Protein AF-A0A2W7G915-F1 (afdb_monomer_lite)

InterPro domains:
  IPR049890 Variant surface antigen A-F-like, signal domain [NF033817] (3-31)

Sequence (280 aa):
MKKLNKFLFALGSVASLASLPLIAAKCGGTKEESKPEANKNPKDPNPGNKDPNTKNKINLSSLESSVVDKIKKSIKNNNVEQAEILDILKEVKGLETLRFGDFKTLDFKDFKLTIEANTSSSLIEGKFEFSEEIKKEENAKLKTELNMFLKEKLVANVKVKRADLIDSLDFDNVKTKADLYDVKEEIKDFINDYYSVFREKLNVLSRNVDFNFKEVSEDELRLFIPEEWLLEIEKETKQEDKHKVFEQLLLNTQVIKEALQAQYQEQTKEVEKLFNTTLK

Organism: NCBI:txid51363

pLDDT: mean 73.65, std 21.64, range [24.89, 97.69]

Secondary structure (DSSP, 8-state):
-TTHHHHHHHHHTTGGGG---------------------------------S-S--PEEGGG--HHHHHHHHHHTTTS---HHHHHHHHHTSTT-TT--GGGEEEEEEETTEEEEEE-TT-SSEESEEEEEPBPPHHHHHHHHHHHHHHHHHHS-TTSS--HHHHHHHT-TTT--BHHHHHHHHHHHHHHHHHHHHHHHHHHHHTTSS----GGG--HHHHHTTS-HHHHHHHHHHS-GGGHHHHHHHHHHHHHHHHHHHHHHHHHHHHHHHHHHHHHH-

Structure (mmCIF, N/CA/C/O backbone):
data_AF-A0A2W7G915-F1
#
_entry.id   AF-A0A2W7G915-F1
#
loop_
_atom_site.group_PDB
_atom_site.id
_atom_site.type_symbol
_atom_site.label_atom_id
_atom_site.label_alt_id
_atom_site.label_comp_id
_atom_site.label_asym_id
_atom_site.label_entity_id
_atom_site.label_seq_id
_atom_site.pdbx_PDB_ins_code
_atom_site.Cartn_x
_atom_site.Cartn_y
_atom_site.Cartn_z
_atom_site.occupancy
_atom_site.B_iso_or_equiv
_atom_site.auth_seq_id
_atom_site.auth_comp_id
_atom_site.auth_asym_id
_atom_site.auth_atom_id
_atom_site.pdbx_PDB_model_num
ATOM 1 N N . MET A 1 1 ? 31.672 4.769 -39.776 1.00 43.03 1 MET A N 1
ATOM 2 C CA . MET A 1 1 ? 31.385 5.446 -38.487 1.00 43.03 1 MET A CA 1
ATOM 3 C C . MET A 1 1 ? 30.099 6.294 -38.432 1.00 43.03 1 MET A C 1
ATOM 5 O O . MET A 1 1 ? 29.611 6.499 -37.337 1.00 43.03 1 MET A O 1
ATOM 9 N N . LYS A 1 2 ? 29.461 6.735 -39.536 1.00 37.84 2 LYS A N 1
ATOM 10 C CA . LYS A 1 2 ? 28.189 7.510 -39.467 1.00 37.84 2 LYS A CA 1
ATOM 11 C C . LYS A 1 2 ? 26.912 6.685 -39.163 1.00 37.84 2 LYS A C 1
ATOM 13 O O . LYS A 1 2 ? 25.863 7.275 -38.937 1.00 37.84 2 LYS A O 1
ATOM 18 N N . LYS A 1 3 ? 26.983 5.346 -39.184 1.00 49.03 3 LYS A N 1
ATOM 19 C CA . LYS A 1 3 ? 25.821 4.435 -39.061 1.00 49.03 3 LYS A CA 1
ATOM 20 C C . LYS A 1 3 ? 25.640 3.813 -37.670 1.00 49.03 3 LYS A C 1
ATOM 22 O O . LYS A 1 3 ? 24.504 3.672 -37.240 1.00 49.03 3 LYS A O 1
ATOM 27 N N . LEU A 1 4 ? 26.726 3.586 -36.922 1.00 47.81 4 LEU A N 1
ATOM 28 C CA . LEU A 1 4 ? 26.650 3.227 -35.496 1.00 47.81 4 LEU A CA 1
ATOM 29 C C . LEU A 1 4 ? 25.905 4.300 -34.692 1.00 47.81 4 LEU A C 1
ATOM 31 O O . LEU A 1 4 ? 25.114 3.971 -33.821 1.00 47.81 4 LEU A O 1
ATOM 35 N N . ASN A 1 5 ? 26.073 5.576 -35.064 1.00 45.19 5 ASN A N 1
ATOM 36 C CA . ASN A 1 5 ? 25.311 6.681 -34.489 1.00 45.19 5 ASN A CA 1
ATOM 37 C C . ASN A 1 5 ? 23.806 6.570 -34.736 1.00 45.19 5 ASN A C 1
ATOM 39 O O . ASN A 1 5 ? 23.074 7.125 -33.940 1.00 45.19 5 ASN A O 1
ATOM 43 N N . LYS A 1 6 ? 23.326 5.879 -35.783 1.00 44.25 6 LYS A N 1
ATOM 44 C CA . LYS A 1 6 ? 21.885 5.653 -35.998 1.00 44.25 6 LYS A CA 1
ATOM 45 C C . LYS A 1 6 ? 21.341 4.554 -35.087 1.00 44.25 6 LYS A C 1
ATOM 47 O O . LYS A 1 6 ? 20.268 4.743 -34.534 1.00 44.25 6 LYS A O 1
ATOM 52 N N . PHE A 1 7 ? 22.096 3.477 -34.867 1.00 48.31 7 PHE A N 1
ATOM 53 C CA . PHE A 1 7 ? 21.754 2.443 -33.879 1.00 48.31 7 PHE A CA 1
ATOM 54 C C . PHE A 1 7 ? 21.823 2.978 -32.445 1.00 48.31 7 PHE A C 1
ATOM 56 O O . PHE A 1 7 ? 20.890 2.798 -31.671 1.00 48.31 7 PHE A O 1
ATOM 63 N N . LEU A 1 8 ? 22.873 3.737 -32.120 1.00 45.34 8 LEU A N 1
ATOM 64 C CA . LEU A 1 8 ? 22.995 4.486 -30.870 1.00 45.34 8 LEU A CA 1
ATOM 65 C C . LEU A 1 8 ? 21.963 5.611 -30.743 1.00 45.34 8 LEU A C 1
ATOM 67 O O . LEU A 1 8 ? 21.619 5.941 -29.623 1.00 45.34 8 LEU A O 1
ATOM 71 N N . PHE A 1 9 ? 21.442 6.197 -31.828 1.00 42.00 9 PHE A N 1
ATOM 72 C CA . PHE A 1 9 ? 20.308 7.137 -31.771 1.00 42.00 9 PHE A CA 1
ATOM 73 C C . PHE A 1 9 ? 18.966 6.418 -31.608 1.00 42.00 9 PHE A C 1
ATOM 75 O O . PHE A 1 9 ? 18.071 6.958 -30.965 1.00 42.00 9 PHE A O 1
ATOM 82 N N . ALA A 1 10 ? 18.803 5.217 -32.167 1.00 47.94 10 ALA A N 1
ATOM 83 C CA . ALA A 1 10 ? 17.607 4.397 -31.990 1.00 47.94 10 ALA A CA 1
ATOM 84 C C . ALA A 1 10 ? 17.521 3.846 -30.555 1.00 47.94 10 ALA A C 1
ATOM 86 O O . ALA A 1 10 ? 16.459 3.895 -29.942 1.00 47.94 10 ALA A O 1
ATOM 87 N N . LEU A 1 11 ? 18.657 3.436 -29.978 1.00 41.97 11 LEU A N 1
ATOM 88 C CA . LEU A 1 11 ? 18.794 3.091 -28.557 1.00 41.97 11 LEU A CA 1
ATOM 89 C C . LEU A 1 11 ? 18.879 4.342 -27.655 1.00 41.97 11 LEU A C 1
ATOM 91 O O . LEU A 1 11 ? 18.374 4.353 -26.539 1.00 41.97 11 LEU A O 1
ATOM 95 N N . GLY A 1 12 ? 19.451 5.439 -28.150 1.00 38.53 12 GLY A N 1
ATOM 96 C CA . GLY A 1 12 ? 19.586 6.733 -27.469 1.00 38.53 12 GLY A CA 1
ATOM 97 C C . GLY A 1 12 ? 18.323 7.594 -27.493 1.00 38.53 12 GLY A C 1
ATOM 98 O O . GLY A 1 12 ? 18.219 8.545 -26.726 1.00 38.53 12 GLY A O 1
ATOM 99 N N . SER A 1 13 ? 17.311 7.218 -28.278 1.00 40.94 13 SER A N 1
ATOM 100 C CA . SER A 1 13 ? 15.943 7.736 -28.132 1.00 40.94 13 SER A CA 1
ATOM 101 C C . SER A 1 13 ? 15.290 7.257 -26.826 1.00 40.94 13 SER A C 1
ATOM 103 O O . SER A 1 13 ? 14.271 7.803 -26.413 1.00 40.94 13 SER A O 1
ATOM 105 N N . VAL A 1 14 ? 15.904 6.289 -26.131 1.00 42.47 14 VAL A N 1
ATOM 106 C CA . VAL A 1 14 ? 15.581 5.934 -24.740 1.00 42.47 14 VAL A CA 1
ATOM 107 C C . VAL A 1 14 ? 16.406 6.773 -23.740 1.00 42.47 14 VAL A C 1
ATOM 109 O O . VAL A 1 14 ? 15.982 6.967 -22.608 1.00 42.47 14 VAL A O 1
ATOM 112 N N . ALA A 1 15 ? 17.533 7.366 -24.158 1.00 37.44 15 ALA A N 1
ATOM 113 C CA . ALA A 1 15 ? 18.364 8.261 -23.338 1.00 37.44 15 ALA A CA 1
ATOM 114 C C . ALA A 1 15 ? 17.867 9.723 -23.297 1.00 37.44 15 ALA A C 1
ATOM 116 O O . ALA A 1 15 ? 18.344 10.510 -22.479 1.00 37.44 15 ALA A O 1
ATOM 117 N N . SER A 1 16 ? 16.860 10.096 -24.101 1.00 35.19 16 SER A N 1
ATOM 118 C CA . SER A 1 16 ? 16.158 11.393 -23.986 1.00 35.19 16 SER A CA 1
ATOM 119 C C . SER A 1 16 ? 15.437 11.591 -22.638 1.00 35.19 16 SER A C 1
ATOM 121 O O . SER A 1 16 ? 14.895 12.660 -22.377 1.00 35.19 16 SER A O 1
ATOM 123 N N . LEU A 1 17 ? 15.456 10.579 -21.767 1.00 42.91 17 LEU A N 1
ATOM 124 C CA . LEU A 1 17 ? 14.991 10.626 -20.383 1.00 42.91 17 LEU A CA 1
ATOM 125 C C . LEU A 1 17 ? 15.936 11.369 -19.418 1.00 42.91 17 LEU A C 1
ATOM 127 O O . LEU A 1 17 ? 15.501 11.753 -18.338 1.00 42.91 17 LEU A O 1
ATOM 131 N N . ALA A 1 18 ? 17.197 11.623 -19.791 1.00 41.97 18 ALA A N 1
ATOM 132 C CA . ALA A 1 18 ? 18.195 12.231 -18.899 1.00 41.97 18 ALA A CA 1
ATOM 133 C C . ALA A 1 18 ? 18.296 13.773 -18.976 1.00 41.97 18 ALA A C 1
ATOM 135 O O . ALA A 1 18 ? 19.157 14.359 -18.322 1.00 41.97 18 ALA A O 1
ATOM 136 N N . SER A 1 19 ? 17.458 14.456 -19.766 1.00 41.28 19 SER A N 1
ATOM 137 C CA . SER A 1 19 ? 17.571 15.909 -19.998 1.00 41.28 19 SER A CA 1
ATOM 138 C C . SER A 1 19 ? 16.302 16.698 -19.658 1.00 41.28 19 SER A C 1
ATOM 140 O O . SER A 1 19 ? 15.852 17.518 -20.462 1.00 41.28 19 SER A O 1
ATOM 142 N N . LEU A 1 20 ? 15.716 16.472 -18.478 1.00 36.62 20 LEU A N 1
ATOM 143 C CA . LEU A 1 20 ? 14.671 17.356 -17.953 1.00 36.62 20 LEU A CA 1
ATOM 144 C C . LEU A 1 20 ? 15.293 18.457 -17.070 1.00 36.62 20 LEU A C 1
ATOM 146 O O . LEU A 1 20 ? 16.002 18.147 -16.112 1.00 36.62 20 LEU A O 1
ATOM 150 N N . PRO A 1 21 ? 15.057 19.747 -17.378 1.00 36.72 21 PRO A N 1
ATOM 151 C CA . PRO A 1 21 ? 15.568 20.855 -16.584 1.00 36.72 21 PRO A CA 1
ATOM 152 C C . PRO A 1 21 ? 14.817 20.958 -15.248 1.00 36.72 21 PRO A C 1
ATOM 154 O O . PRO A 1 21 ? 13.609 21.181 -15.213 1.00 36.72 21 PRO A O 1
ATOM 157 N N . LEU A 1 22 ? 15.556 20.838 -14.142 1.00 31.44 22 LEU A N 1
ATOM 158 C CA . LEU A 1 22 ? 15.093 21.132 -12.785 1.00 31.44 22 LEU A CA 1
ATOM 159 C C . LEU A 1 22 ? 14.816 22.639 -12.652 1.00 31.44 22 LEU A C 1
ATOM 161 O O . LEU A 1 22 ? 15.745 23.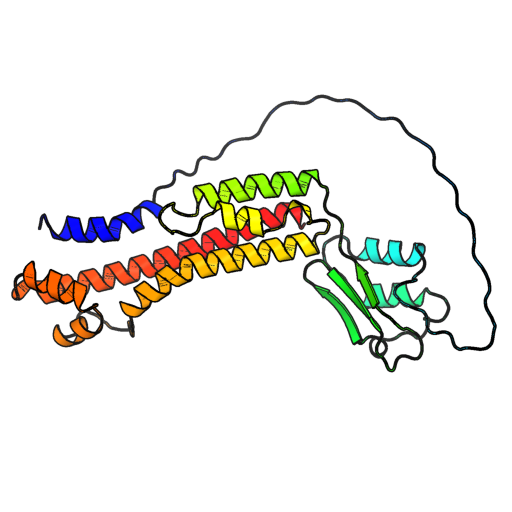431 -12.493 1.00 31.44 22 LEU A O 1
ATOM 165 N N . ILE A 1 23 ? 13.546 23.048 -12.705 1.00 34.84 23 ILE A N 1
ATOM 166 C CA . ILE A 1 23 ? 13.130 24.424 -12.401 1.00 34.84 23 ILE A CA 1
ATOM 167 C C . ILE A 1 23 ? 12.481 24.443 -11.016 1.00 34.84 23 ILE A C 1
ATOM 169 O O . ILE A 1 23 ? 11.355 23.995 -10.819 1.00 34.84 23 ILE A O 1
ATOM 173 N N . ALA A 1 24 ? 13.215 24.992 -10.050 1.00 35.41 24 ALA A N 1
ATOM 174 C CA . ALA A 1 24 ? 12.703 25.358 -8.739 1.00 35.41 24 ALA A CA 1
ATOM 175 C C . ALA A 1 24 ? 11.846 26.629 -8.859 1.00 35.41 24 ALA A C 1
ATOM 177 O O . ALA A 1 24 ? 12.369 27.712 -9.130 1.00 35.41 24 ALA A O 1
ATOM 178 N N . ALA A 1 25 ? 10.537 26.511 -8.633 1.00 31.75 25 ALA A N 1
ATOM 179 C CA . ALA A 1 25 ? 9.651 27.660 -8.484 1.00 31.75 25 ALA A CA 1
ATOM 180 C C . ALA A 1 25 ? 9.507 28.033 -7.000 1.00 31.75 25 ALA A C 1
ATOM 182 O O . ALA A 1 25 ? 9.117 27.238 -6.147 1.00 31.75 25 ALA A O 1
ATOM 183 N N . LYS A 1 26 ? 9.880 29.279 -6.723 1.00 26.20 26 LYS A N 1
ATOM 184 C CA . LYS A 1 26 ? 9.916 29.976 -5.440 1.00 26.20 26 LYS A CA 1
ATOM 185 C C . LYS A 1 26 ? 8.504 30.492 -5.116 1.00 26.20 26 LYS A C 1
ATOM 187 O O . LYS A 1 26 ? 7.996 31.345 -5.834 1.00 26.20 26 LYS A O 1
ATOM 192 N N . CYS A 1 27 ? 7.876 29.980 -4.056 1.00 33.03 27 CYS A N 1
ATOM 193 C CA . CYS A 1 27 ? 6.606 30.492 -3.520 1.00 33.03 27 CYS A CA 1
ATOM 194 C C . CYS A 1 27 ? 6.802 31.822 -2.771 1.00 33.03 27 CYS A C 1
ATOM 196 O O . CYS A 1 27 ? 7.734 31.940 -1.973 1.00 33.03 27 CYS A O 1
ATOM 198 N N . GLY A 1 28 ? 5.880 32.778 -2.937 1.00 25.38 28 GLY A N 1
ATOM 199 C CA . GLY A 1 28 ? 5.742 33.904 -2.006 1.00 25.38 28 GLY A CA 1
ATOM 200 C C . GLY A 1 28 ? 4.782 35.023 -2.437 1.00 25.38 28 GLY A C 1
ATOM 201 O O . GLY A 1 28 ? 5.056 35.713 -3.412 1.00 25.38 28 GLY A O 1
ATOM 202 N N . GLY A 1 29 ? 3.736 35.243 -1.624 1.00 26.48 29 GLY A N 1
ATOM 203 C CA . GLY A 1 29 ? 2.771 36.366 -1.652 1.00 26.48 29 GLY A CA 1
ATOM 204 C C . GLY A 1 29 ? 1.388 35.921 -2.151 1.00 26.48 29 GLY A C 1
ATOM 205 O O . GLY A 1 29 ? 1.320 35.314 -3.207 1.00 26.48 29 GLY A O 1
ATOM 206 N N . THR A 1 30 ? 0.255 36.111 -1.462 1.00 25.92 30 THR A N 1
ATOM 207 C CA . THR A 1 30 ? -0.157 37.254 -0.623 1.00 25.92 30 THR A CA 1
ATOM 208 C C . THR A 1 30 ? -1.292 36.855 0.348 1.00 25.92 30 THR A C 1
ATOM 210 O O . THR A 1 30 ? -1.975 35.857 0.139 1.00 25.92 30 THR A O 1
ATOM 213 N N . LYS A 1 31 ? -1.456 37.646 1.418 1.00 31.03 31 LYS A N 1
ATOM 214 C CA . LYS A 1 31 ? -2.460 37.575 2.502 1.00 31.03 31 LYS A CA 1
ATOM 215 C C . LYS A 1 31 ? -3.851 38.093 2.083 1.00 31.03 31 LYS A C 1
ATOM 217 O O . LYS A 1 31 ? -3.891 38.976 1.239 1.00 31.03 31 LYS A O 1
ATOM 222 N N . GLU A 1 32 ? -4.908 37.627 2.769 1.00 29.03 32 GLU A N 1
ATOM 223 C CA . GLU A 1 32 ? -6.003 38.385 3.453 1.00 29.03 32 GLU A CA 1
ATOM 224 C C . GLU A 1 32 ? -7.084 37.379 3.931 1.00 29.03 32 GLU A C 1
ATOM 226 O O . GLU A 1 32 ? -7.544 36.549 3.158 1.00 29.03 32 GLU A O 1
ATOM 231 N N . GLU A 1 33 ? -7.234 37.117 5.237 1.00 27.11 33 GLU A N 1
ATOM 232 C CA . GLU A 1 33 ? -8.172 37.716 6.220 1.00 27.11 33 GLU A CA 1
ATOM 233 C C . GLU A 1 33 ? -9.683 37.591 5.921 1.00 27.11 33 GLU A C 1
ATOM 235 O O . GLU A 1 33 ? -10.234 38.322 5.109 1.00 27.11 33 GLU A O 1
ATOM 240 N N . SER A 1 34 ? -10.389 36.745 6.691 1.00 27.97 34 SER A N 1
ATOM 241 C CA . SER A 1 34 ? -11.581 37.130 7.483 1.00 27.97 34 SER A CA 1
ATOM 242 C C . SER A 1 34 ? -12.066 35.983 8.396 1.00 27.97 34 SER A C 1
ATOM 244 O O . SER A 1 34 ? -11.834 34.804 8.146 1.00 27.97 34 SER A O 1
ATOM 246 N N . LYS A 1 35 ? -12.645 36.378 9.536 1.00 30.78 35 LYS A N 1
ATOM 247 C CA . LYS A 1 35 ? -12.879 35.637 10.793 1.00 30.78 35 LYS A CA 1
ATOM 248 C C . LYS A 1 35 ? -14.366 35.180 10.922 1.00 30.78 35 LYS A C 1
ATOM 250 O O . LYS A 1 35 ? -15.115 35.388 9.977 1.00 30.78 35 LYS A O 1
ATOM 255 N N . PRO A 1 36 ? -14.795 34.525 12.028 1.00 41.09 36 PRO A N 1
ATOM 256 C CA . PRO A 1 36 ? -15.683 33.359 12.033 1.00 41.09 36 PRO A CA 1
ATOM 257 C C . PRO A 1 36 ? -17.122 33.685 12.457 1.00 41.09 36 PRO A C 1
ATOM 259 O O . PRO A 1 36 ? -17.361 34.751 13.010 1.00 41.09 36 PRO A O 1
ATOM 262 N N . GLU A 1 37 ? -18.036 32.714 12.377 1.00 26.80 37 GLU A N 1
ATOM 263 C CA . GLU A 1 37 ? -19.211 32.711 13.254 1.00 26.80 37 GLU A CA 1
ATOM 264 C C . GLU A 1 37 ? -19.761 31.306 13.520 1.00 26.80 37 GLU A C 1
ATOM 266 O O . GLU A 1 37 ? -19.610 30.373 12.735 1.00 26.80 37 GLU A O 1
ATOM 271 N N . ALA A 1 38 ? -20.317 31.166 14.717 1.00 24.89 38 ALA A N 1
ATOM 272 C CA . ALA A 1 38 ? -20.557 29.925 15.423 1.00 24.89 38 ALA A CA 1
ATOM 273 C C . ALA A 1 38 ? -22.047 29.548 15.470 1.00 24.89 38 ALA A C 1
ATOM 275 O O . ALA A 1 38 ? -22.921 30.410 15.437 1.00 24.89 38 ALA A O 1
ATOM 276 N N . ASN A 1 39 ? -22.272 28.270 15.803 1.00 25.19 39 ASN A N 1
ATOM 277 C CA . ASN A 1 39 ? -23.117 27.806 16.916 1.00 25.19 39 ASN A CA 1
ATOM 278 C C . ASN A 1 39 ? -24.327 26.911 16.558 1.00 25.19 39 ASN A C 1
ATOM 280 O O . ASN A 1 39 ? -25.091 27.188 15.640 1.00 25.19 39 ASN A O 1
ATOM 284 N N . LYS A 1 40 ? -24.536 25.942 17.470 1.00 27.80 40 LYS A N 1
ATOM 285 C CA . LYS A 1 40 ? -25.743 25.155 17.808 1.00 27.80 40 LYS A CA 1
ATOM 286 C C . LYS A 1 40 ? -25.896 23.733 17.233 1.00 27.80 40 LYS A C 1
ATOM 288 O O . LYS A 1 40 ? -26.572 23.499 16.243 1.00 27.80 40 LYS A O 1
ATOM 293 N N . ASN A 1 41 ? -25.383 22.776 18.012 1.00 31.33 41 ASN A N 1
ATOM 294 C CA . ASN A 1 41 ? -26.067 21.512 18.359 1.00 31.33 41 ASN A CA 1
ATOM 295 C C . ASN A 1 41 ? -27.152 21.799 19.442 1.00 31.33 41 ASN A C 1
ATOM 297 O O . ASN A 1 41 ? -27.178 22.945 19.908 1.00 31.33 41 ASN A O 1
ATOM 301 N N . PRO A 1 42 ? -27.987 20.852 19.951 1.00 42.84 42 PRO A N 1
ATOM 302 C CA . PRO A 1 42 ? -27.992 19.380 19.792 1.00 42.84 42 PRO A CA 1
ATOM 303 C C . PRO A 1 42 ? -29.402 18.742 19.606 1.00 42.84 42 PRO A C 1
ATOM 305 O O . PRO A 1 42 ? -30.416 19.421 19.777 1.00 42.84 42 PRO A O 1
ATOM 308 N N . LYS A 1 43 ? -29.483 17.411 19.398 1.00 28.00 43 LYS A N 1
ATOM 309 C CA . LYS A 1 43 ? -30.439 16.533 20.123 1.00 28.00 43 LYS A CA 1
ATOM 310 C C . LYS A 1 43 ? -30.212 15.027 19.902 1.00 28.00 43 LYS A C 1
ATOM 312 O O . LYS A 1 43 ? -30.212 14.548 18.776 1.00 28.00 43 LYS A O 1
ATOM 317 N N . ASP A 1 44 ? -30.092 14.338 21.034 1.00 32.84 44 ASP A N 1
ATOM 318 C CA . ASP A 1 44 ? -30.178 12.890 21.279 1.00 32.84 44 ASP A CA 1
ATOM 319 C C . ASP A 1 44 ? -31.653 12.417 21.319 1.00 32.84 44 ASP A C 1
ATOM 321 O O . ASP A 1 44 ? -32.542 13.255 21.542 1.00 32.84 44 ASP A O 1
ATOM 325 N N . PRO A 1 45 ? -31.939 11.102 21.191 1.00 37.56 45 PRO A N 1
ATOM 326 C CA . PRO A 1 45 ? -32.415 10.380 22.383 1.00 37.56 45 PRO A CA 1
ATOM 327 C C . PRO A 1 45 ? -31.979 8.895 22.508 1.00 37.56 45 PRO A C 1
ATOM 329 O O . PRO A 1 45 ? -32.299 8.072 21.660 1.00 37.56 45 PRO A O 1
ATOM 332 N N . ASN A 1 46 ? -31.341 8.590 23.648 1.00 35.41 46 ASN A N 1
ATOM 333 C CA . ASN A 1 46 ? -31.526 7.525 24.669 1.00 35.41 46 ASN A CA 1
ATOM 334 C C . ASN A 1 46 ? -32.026 6.071 24.333 1.00 35.41 46 ASN A C 1
ATOM 336 O O . ASN A 1 46 ? -32.826 5.865 23.424 1.00 35.41 46 ASN A O 1
ATOM 340 N N . PRO A 1 47 ? -31.641 5.054 25.158 1.00 43.06 47 PRO A N 1
ATOM 341 C CA . PRO A 1 47 ? -31.558 3.623 24.835 1.00 43.06 47 PRO A CA 1
ATOM 342 C C . PRO A 1 47 ? -32.698 2.751 25.404 1.00 43.06 47 PRO A C 1
ATOM 344 O O . PRO A 1 47 ? -33.397 3.137 26.342 1.00 43.06 47 PRO A O 1
ATOM 347 N N . GLY A 1 48 ? -32.817 1.515 24.898 1.00 28.12 48 GLY A N 1
ATOM 348 C CA . GLY A 1 48 ? -33.754 0.494 25.383 1.00 28.12 48 GLY A CA 1
ATOM 349 C C . GLY A 1 48 ? -33.088 -0.830 25.798 1.00 28.12 48 GLY A C 1
ATOM 350 O O . GLY A 1 48 ? -32.461 -1.486 24.978 1.00 28.12 48 GLY A O 1
ATOM 351 N N . ASN A 1 49 ? -33.315 -1.194 27.069 1.00 33.53 49 ASN A N 1
ATOM 352 C CA . ASN A 1 49 ? -33.367 -2.516 27.730 1.00 33.53 49 ASN A CA 1
ATOM 353 C C . ASN A 1 49 ? -32.178 -3.508 27.726 1.00 33.53 49 ASN A C 1
ATOM 355 O O . ASN A 1 49 ? -31.829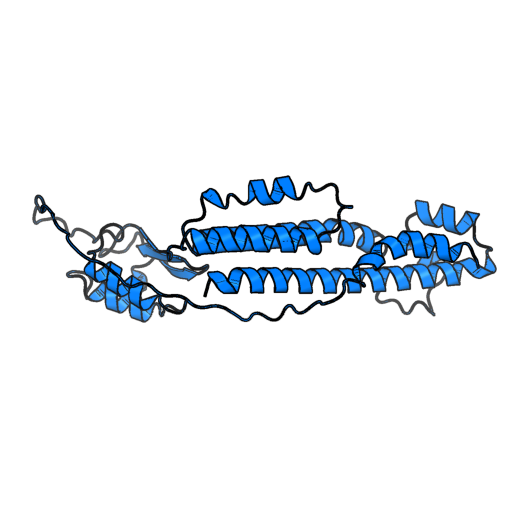 -4.112 26.718 1.00 33.53 49 ASN A O 1
ATOM 359 N N . LYS A 1 50 ? -31.680 -3.793 28.946 1.00 35.00 50 LYS A N 1
ATOM 360 C CA . LYS A 1 50 ? -30.814 -4.925 29.329 1.00 35.00 50 LYS A CA 1
ATOM 361 C C . LYS A 1 50 ? -31.618 -5.968 30.123 1.00 35.00 50 LYS A C 1
ATOM 363 O O . LYS A 1 50 ? -32.277 -5.606 31.094 1.00 35.00 50 LYS A O 1
ATOM 368 N N . ASP A 1 51 ? -31.485 -7.238 29.745 1.00 33.03 51 ASP A N 1
ATOM 369 C CA . ASP A 1 51 ? -31.854 -8.435 30.522 1.00 33.03 51 ASP A CA 1
ATOM 370 C C . ASP A 1 51 ? -30.601 -8.914 31.313 1.00 33.03 51 ASP A C 1
ATOM 372 O O . ASP A 1 51 ? -29.500 -8.832 30.754 1.00 33.03 51 ASP A O 1
ATOM 376 N N . PRO A 1 52 ? -30.665 -9.347 32.595 1.00 41.88 52 PRO A N 1
ATOM 377 C CA . PRO A 1 52 ? -29.487 -9.418 33.467 1.00 41.88 52 PRO A CA 1
ATOM 378 C C . PRO A 1 52 ? -28.724 -10.756 33.495 1.00 41.88 52 PRO A C 1
ATOM 380 O O . PRO A 1 52 ? -27.920 -10.935 34.408 1.00 41.88 52 PRO A O 1
ATOM 383 N N . ASN A 1 53 ? -28.927 -11.704 32.567 1.00 38.94 53 ASN A N 1
ATOM 384 C CA . ASN A 1 53 ? -28.375 -13.063 32.749 1.00 38.94 53 ASN A CA 1
ATOM 385 C C . ASN A 1 53 ? -27.600 -13.697 31.582 1.00 38.94 53 ASN A C 1
ATOM 387 O O . ASN A 1 53 ? -27.432 -14.915 31.528 1.00 38.94 53 ASN A O 1
ATOM 391 N N . THR A 1 54 ? -27.027 -12.891 30.699 1.00 43.66 54 THR A N 1
ATOM 392 C CA . THR A 1 54 ? -25.917 -13.325 29.843 1.00 43.66 54 THR A CA 1
ATOM 393 C C . THR A 1 54 ? -24.662 -12.585 30.282 1.00 43.66 54 THR A C 1
ATOM 395 O O . THR A 1 54 ? -24.685 -11.368 30.467 1.00 43.66 54 THR A O 1
ATOM 398 N N . LYS A 1 55 ? -23.538 -13.297 30.446 1.00 61.25 55 LYS A N 1
ATOM 399 C CA . LYS A 1 55 ? -22.214 -12.657 30.394 1.00 61.25 55 LYS A CA 1
ATOM 400 C C . LYS A 1 55 ? -22.065 -12.105 28.976 1.00 61.25 55 LYS A C 1
ATOM 402 O O . LYS A 1 55 ? -21.544 -12.782 28.097 1.00 61.25 55 LYS A O 1
ATOM 407 N N . ASN A 1 56 ? -22.655 -10.939 28.738 1.00 81.38 56 ASN A N 1
ATOM 408 C CA . ASN A 1 56 ? -22.648 -10.293 27.442 1.00 81.38 56 ASN A CA 1
ATOM 409 C C . ASN A 1 56 ? -21.215 -9.857 27.188 1.00 81.38 56 ASN A C 1
ATOM 411 O O . ASN A 1 56 ? -20.694 -8.994 27.897 1.00 81.38 56 ASN A O 1
ATOM 415 N N . LYS A 1 57 ? -20.586 -10.491 26.198 1.00 91.69 57 LYS A N 1
ATOM 416 C CA . LYS A 1 57 ? -19.335 -9.996 25.641 1.00 91.69 57 LYS A CA 1
ATOM 417 C C . LYS A 1 57 ? -19.562 -8.562 25.171 1.00 91.69 57 LYS A C 1
ATOM 419 O O . LYS A 1 57 ? -20.647 -8.210 24.703 1.00 91.69 57 LYS A O 1
ATOM 424 N N . ILE A 1 58 ? -18.546 -7.729 25.313 1.00 94.38 58 ILE A N 1
ATOM 425 C CA . ILE A 1 58 ? -18.579 -6.370 24.793 1.00 94.38 58 ILE A CA 1
ATOM 426 C C . ILE A 1 58 ? -18.241 -6.436 23.308 1.00 94.38 58 ILE A C 1
ATOM 428 O O . ILE A 1 58 ? -17.177 -6.916 22.917 1.00 94.38 58 ILE A O 1
ATOM 432 N N . ASN A 1 59 ? -19.162 -5.957 22.479 1.00 95.31 59 ASN A N 1
ATOM 433 C CA . ASN A 1 59 ? -18.944 -5.884 21.044 1.00 95.31 59 ASN A CA 1
ATOM 434 C C . ASN A 1 59 ? -18.068 -4.671 20.704 1.00 95.31 59 ASN A C 1
ATOM 436 O O . ASN A 1 59 ? -18.454 -3.527 20.955 1.00 95.31 59 ASN A O 1
ATOM 440 N N . LEU A 1 60 ? -16.906 -4.923 20.097 1.00 95.94 60 LEU A N 1
ATOM 441 C CA . LEU A 1 60 ? -15.934 -3.901 19.709 1.00 95.94 60 LEU A CA 1
ATOM 442 C C . LEU A 1 60 ? -16.490 -2.888 18.693 1.00 95.94 60 LEU A C 1
ATOM 444 O O . LEU A 1 60 ? -16.055 -1.740 18.677 1.00 95.94 60 LEU A O 1
ATOM 448 N N . SER A 1 61 ? -17.477 -3.260 17.873 1.00 93.38 61 SER A N 1
ATOM 449 C CA . SER A 1 61 ? -18.099 -2.317 16.929 1.00 93.38 61 SER A CA 1
ATOM 450 C C . SER A 1 61 ? -19.008 -1.290 17.611 1.00 93.38 61 SER A C 1
ATOM 452 O O . SER A 1 61 ? -19.391 -0.298 16.998 1.00 93.38 61 SER A O 1
ATOM 454 N N . SER A 1 62 ? -19.364 -1.536 18.874 1.00 92.44 62 SER A N 1
ATOM 455 C CA . SER A 1 62 ? -20.326 -0.753 19.656 1.00 92.44 62 SER A CA 1
ATOM 456 C C . SER A 1 62 ? -19.678 -0.104 20.886 1.00 92.44 62 SER A C 1
ATOM 458 O O . SER A 1 62 ? -20.353 0.131 21.888 1.00 92.44 62 SER A O 1
ATOM 460 N N . LEU A 1 63 ? -18.366 0.155 20.831 1.00 93.19 63 LEU A N 1
ATOM 461 C CA . LEU A 1 63 ? -17.643 0.864 21.888 1.00 93.19 63 LEU A CA 1
ATOM 462 C C . LEU A 1 63 ? -18.233 2.259 22.125 1.00 93.19 63 LEU A C 1
ATOM 464 O O . LEU A 1 63 ? -18.654 2.950 21.196 1.00 93.19 63 LEU A O 1
ATOM 468 N N . GLU A 1 64 ? -18.227 2.683 23.388 1.00 91.75 64 GLU A N 1
ATOM 469 C CA . GLU A 1 64 ? -18.699 4.010 23.773 1.00 91.75 64 GLU A CA 1
ATOM 470 C C . GLU A 1 64 ? -17.879 5.109 23.080 1.00 91.75 64 GLU A C 1
ATOM 472 O O . GLU A 1 64 ? -16.659 5.001 22.925 1.00 91.75 64 GLU A O 1
ATOM 477 N N . SER A 1 65 ? -18.540 6.204 22.693 1.00 92.06 65 SER A N 1
ATOM 478 C CA . SER A 1 65 ? -17.906 7.313 21.963 1.00 92.06 65 SER A CA 1
ATOM 479 C C . SER A 1 65 ? -16.714 7.915 22.710 1.00 92.06 65 SER A C 1
ATOM 481 O O . SER A 1 65 ? -15.714 8.261 22.090 1.00 92.06 65 SER A O 1
ATOM 483 N N . SER A 1 66 ? -16.775 7.965 24.041 1.00 93.00 66 SER A N 1
ATOM 484 C CA . SER A 1 66 ? -15.686 8.427 24.909 1.00 93.00 66 SER A CA 1
ATOM 485 C C . SER A 1 66 ? -14.407 7.591 24.759 1.00 93.00 66 SER A C 1
ATOM 487 O O . SER A 1 66 ? -13.307 8.144 24.733 1.00 93.00 66 SER A O 1
ATOM 489 N N . VAL A 1 67 ? -14.548 6.270 24.629 1.00 93.94 67 VAL A N 1
ATOM 490 C CA . VAL A 1 67 ? -13.452 5.308 24.445 1.00 93.94 67 VAL A CA 1
ATOM 491 C C . VAL A 1 67 ? -12.899 5.437 23.034 1.00 93.94 67 VAL A C 1
ATOM 493 O O . VAL A 1 67 ? -11.689 5.551 22.847 1.00 93.94 67 VAL A O 1
ATOM 496 N N . VAL A 1 68 ? -13.789 5.503 22.041 1.00 92.94 68 VAL A N 1
ATOM 497 C CA . VAL A 1 68 ? -13.420 5.717 20.638 1.00 92.94 68 VAL A CA 1
ATOM 498 C C . VAL A 1 68 ? -12.636 7.022 20.475 1.00 92.94 68 VAL A C 1
ATOM 500 O O . VAL A 1 68 ? -11.615 7.041 19.795 1.00 92.94 68 VAL A O 1
ATOM 503 N N . ASP A 1 69 ? -13.042 8.103 21.138 1.00 92.38 69 ASP A N 1
ATOM 504 C CA . ASP A 1 69 ? -12.337 9.385 21.089 1.00 92.38 69 ASP A CA 1
ATOM 505 C C . ASP A 1 69 ? -10.959 9.342 21.760 1.00 92.38 69 ASP A C 1
ATOM 507 O O . ASP A 1 69 ? -10.043 10.042 21.319 1.00 92.38 69 ASP A O 1
ATOM 511 N N . LYS A 1 70 ? -10.783 8.527 22.809 1.00 92.75 70 LYS A N 1
ATOM 512 C CA . LYS A 1 70 ? -9.464 8.269 23.408 1.00 92.75 70 LYS A CA 1
ATOM 513 C C . LYS A 1 70 ? -8.573 7.494 22.443 1.00 92.75 70 LYS A C 1
ATOM 515 O O . LYS A 1 70 ? -7.486 7.974 22.142 1.00 92.75 70 LYS A O 1
ATOM 520 N N . ILE A 1 71 ? -9.076 6.397 21.871 1.00 92.19 71 ILE A N 1
ATOM 521 C CA . ILE A 1 71 ? -8.374 5.607 20.845 1.00 92.19 71 ILE A CA 1
ATOM 522 C C . ILE A 1 71 ? -7.929 6.511 19.687 1.00 92.19 71 ILE A C 1
ATOM 524 O O . ILE A 1 71 ? -6.757 6.528 19.326 1.00 92.19 71 ILE A O 1
ATOM 528 N N . LYS A 1 72 ? -8.830 7.344 19.153 1.00 89.81 72 LYS A N 1
ATOM 529 C CA . LYS A 1 72 ? -8.518 8.297 18.074 1.00 89.81 72 LYS A CA 1
ATOM 530 C C . LYS A 1 72 ? -7.419 9.294 18.448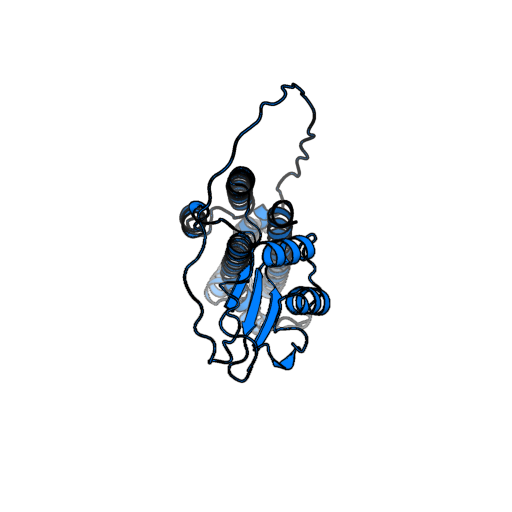 1.00 89.81 72 LYS A C 1
ATOM 532 O O . LYS A 1 72 ? -6.627 9.682 17.594 1.00 89.81 72 LYS A O 1
ATOM 537 N N . LYS A 1 73 ? -7.369 9.749 19.704 1.00 88.44 73 LYS A N 1
ATOM 538 C CA . LYS A 1 73 ? -6.328 10.679 20.175 1.00 88.44 73 LYS A CA 1
ATOM 539 C C . LYS A 1 73 ? -4.961 10.009 20.279 1.00 88.44 73 LYS A C 1
ATOM 541 O O . LYS A 1 73 ? -3.982 10.682 19.968 1.00 88.44 73 LYS A O 1
ATOM 546 N N . SER A 1 74 ? -4.910 8.733 20.648 1.00 87.31 74 SER A N 1
ATOM 547 C CA . SER A 1 74 ? -3.668 7.951 20.729 1.00 87.31 74 SER A CA 1
ATOM 548 C C . SER A 1 74 ? -3.053 7.650 19.360 1.00 87.3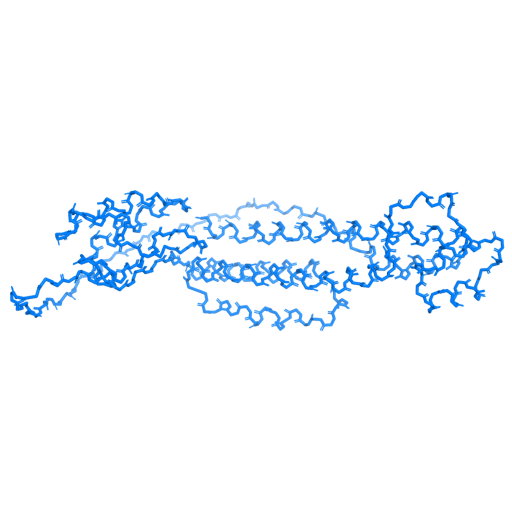1 74 SER A C 1
ATOM 550 O O . SER A 1 74 ? -1.858 7.427 19.259 1.00 87.31 74 SER A O 1
ATOM 552 N N . ILE A 1 75 ? -3.837 7.713 18.280 1.00 82.50 75 ILE A N 1
ATOM 553 C CA . ILE A 1 75 ? -3.365 7.457 16.903 1.00 82.50 75 ILE A CA 1
ATOM 554 C C . ILE A 1 75 ? -2.672 8.684 16.276 1.00 82.50 75 ILE A C 1
ATOM 556 O O . ILE A 1 75 ? -2.076 8.607 15.199 1.00 82.50 75 ILE A O 1
ATOM 560 N N . LYS A 1 76 ? -2.694 9.838 16.953 1.00 68.25 76 LYS A N 1
ATOM 561 C CA . LYS A 1 76 ? -2.036 11.054 16.461 1.00 68.25 76 LYS A CA 1
ATOM 562 C C . LYS A 1 76 ? -0.523 10.835 16.392 1.00 68.25 76 LYS A C 1
ATOM 564 O O . LYS A 1 76 ? 0.097 10.496 17.393 1.00 68.25 76 LYS A O 1
ATOM 569 N N . ASN A 1 77 ? 0.061 11.114 15.223 1.00 62.09 77 ASN A N 1
ATOM 570 C CA . ASN A 1 77 ? 1.469 10.897 14.842 1.00 62.09 77 ASN A CA 1
ATOM 571 C C . ASN A 1 77 ? 1.814 9.512 14.260 1.00 62.09 77 ASN A C 1
ATOM 573 O O . ASN A 1 77 ? 2.995 9.173 14.200 1.00 62.09 77 ASN A O 1
ATOM 577 N N . ASN A 1 78 ? 0.829 8.744 13.775 1.00 63.84 78 ASN A N 1
ATOM 578 C CA . ASN A 1 78 ? 1.048 7.492 13.027 1.00 63.84 78 ASN A CA 1
ATOM 579 C C . ASN A 1 78 ? 1.861 6.422 13.784 1.00 63.84 78 ASN A C 1
ATOM 581 O O . ASN A 1 78 ? 2.459 5.545 13.164 1.00 63.84 78 ASN A O 1
ATOM 585 N N . ASN A 1 79 ? 1.891 6.490 15.114 1.00 67.06 79 ASN A N 1
ATOM 586 C CA . ASN A 1 79 ? 2.511 5.490 15.969 1.00 67.06 79 ASN A CA 1
ATOM 587 C C . ASN A 1 79 ? 1.516 5.143 17.073 1.00 67.06 79 ASN A C 1
ATOM 589 O O . ASN A 1 79 ? 1.034 6.041 17.758 1.00 67.06 79 ASN A O 1
ATOM 593 N N . VAL A 1 80 ? 1.187 3.862 17.207 1.00 79.06 80 VAL A N 1
ATOM 594 C CA . VAL A 1 80 ? 0.208 3.375 18.180 1.00 79.06 80 VAL A CA 1
ATOM 595 C C . VAL A 1 80 ? 0.870 2.287 18.998 1.00 79.06 80 VAL A C 1
ATOM 597 O O . VAL A 1 80 ? 1.177 1.210 18.486 1.00 79.06 80 VAL A O 1
ATOM 600 N N . GLU A 1 81 ? 1.066 2.546 20.284 1.00 86.56 81 GLU A N 1
ATOM 601 C CA . GLU A 1 81 ? 1.512 1.504 21.196 1.00 86.56 81 GLU A CA 1
ATOM 602 C C . GLU A 1 81 ? 0.322 0.602 21.533 1.00 86.56 81 GLU A C 1
ATOM 604 O O . GLU A 1 81 ? -0.669 1.033 22.122 1.00 86.56 81 GLU A O 1
ATOM 609 N N . GLN A 1 82 ? 0.409 -0.683 21.176 1.00 90.62 82 GLN A N 1
ATOM 610 C CA . GLN A 1 82 ? -0.657 -1.655 21.456 1.00 90.62 82 GLN A CA 1
ATOM 611 C C . GLN A 1 82 ? -1.007 -1.716 22.956 1.00 90.62 82 GLN A C 1
ATOM 613 O O . GLN A 1 82 ? -2.156 -1.970 23.315 1.00 90.62 82 GLN A O 1
ATOM 618 N N . ALA A 1 83 ? -0.027 -1.455 23.828 1.00 91.12 83 ALA A N 1
ATOM 619 C CA . ALA A 1 83 ? -0.223 -1.353 25.271 1.00 91.12 83 ALA A CA 1
ATOM 620 C C . ALA A 1 83 ? -1.142 -0.185 25.661 1.00 91.12 83 ALA A C 1
ATOM 622 O O . ALA A 1 83 ? -2.027 -0.369 26.491 1.00 91.12 83 ALA A O 1
ATOM 623 N N . GLU A 1 84 ? -1.001 0.975 25.017 1.00 92.12 84 GLU A N 1
ATOM 624 C CA . GLU A 1 84 ? -1.856 2.138 25.266 1.00 92.12 84 GLU A CA 1
ATOM 625 C C . GLU A 1 84 ? -3.308 1.850 24.864 1.00 92.12 84 GLU A C 1
ATOM 627 O O . GLU A 1 84 ? -4.232 2.105 25.636 1.00 92.12 84 GLU A O 1
ATOM 632 N N . ILE A 1 85 ? -3.525 1.240 23.691 1.00 93.88 85 ILE A N 1
ATOM 633 C CA . ILE A 1 85 ? -4.873 0.847 23.249 1.00 93.88 85 ILE A CA 1
ATOM 634 C C . ILE A 1 85 ? -5.490 -0.177 24.204 1.00 93.88 85 ILE A C 1
ATOM 636 O O . ILE A 1 85 ? -6.668 -0.068 24.548 1.00 93.88 85 ILE A O 1
ATOM 640 N N . LEU A 1 86 ? -4.703 -1.156 24.659 1.00 95.38 86 LEU A N 1
ATOM 641 C CA . LEU A 1 86 ? -5.153 -2.126 25.650 1.00 95.38 86 LEU A CA 1
ATOM 642 C C . LEU A 1 86 ? -5.587 -1.437 26.951 1.00 95.38 86 LEU A C 1
ATOM 644 O O . LEU A 1 86 ? -6.635 -1.776 27.497 1.00 95.38 86 LEU A O 1
ATOM 648 N N . ASP A 1 87 ? -4.809 -0.477 27.442 1.00 95.12 87 ASP A N 1
ATOM 649 C CA . ASP A 1 87 ? -5.126 0.232 28.679 1.00 95.12 87 ASP A CA 1
ATOM 650 C C . ASP A 1 87 ? -6.368 1.119 28.538 1.00 95.12 87 ASP A C 1
ATOM 652 O O . ASP A 1 87 ? -7.203 1.123 29.442 1.00 95.12 87 ASP A O 1
ATOM 656 N N . ILE A 1 88 ? -6.574 1.759 27.381 1.00 95.12 88 ILE A N 1
ATOM 657 C CA . ILE A 1 88 ? -7.822 2.479 27.073 1.00 95.12 88 ILE A CA 1
ATOM 658 C C . ILE A 1 88 ? -9.023 1.526 27.087 1.00 95.12 88 ILE A C 1
ATOM 660 O O . ILE A 1 88 ? -10.061 1.846 27.663 1.00 95.12 88 ILE A O 1
ATOM 664 N N . LEU A 1 89 ? -8.901 0.340 26.481 1.00 96.00 89 LEU A N 1
ATOM 665 C CA . LEU A 1 89 ? -9.989 -0.642 26.459 1.00 96.00 89 LEU A CA 1
ATOM 666 C C . LEU A 1 89 ? -10.321 -1.182 27.857 1.00 96.00 89 LEU A C 1
ATOM 668 O O . LEU A 1 89 ? -11.489 -1.447 28.131 1.00 96.00 89 LEU A O 1
ATOM 672 N N . LYS A 1 90 ? -9.341 -1.308 28.761 1.00 96.00 90 LYS A N 1
ATOM 673 C CA . LYS A 1 90 ? -9.577 -1.745 30.152 1.00 96.00 90 LYS A CA 1
ATOM 674 C C . LYS A 1 90 ? -10.388 -0.755 30.986 1.00 96.00 90 LYS A C 1
ATOM 676 O O . LYS A 1 90 ? -10.937 -1.151 32.011 1.00 96.00 90 LYS A O 1
ATOM 681 N N . GLU A 1 91 ? -10.468 0.512 30.582 1.00 94.69 91 GLU A N 1
ATOM 682 C CA . GLU A 1 91 ? -11.329 1.494 31.250 1.00 94.69 91 GLU A CA 1
ATOM 683 C C . GLU A 1 91 ? -12.823 1.214 31.019 1.00 94.69 91 GLU A C 1
ATOM 685 O O . GLU A 1 91 ? -13.672 1.708 31.766 1.00 94.69 91 GLU A O 1
ATOM 690 N N . VAL A 1 92 ? -13.161 0.427 29.992 1.00 93.81 92 VAL A N 1
ATOM 691 C CA . VAL A 1 92 ? -14.536 -0.000 29.737 1.00 93.81 92 VAL A CA 1
ATOM 692 C C . VAL A 1 92 ? -14.955 -0.980 30.822 1.00 93.81 92 VAL A C 1
ATOM 694 O O . VAL A 1 92 ? -14.329 -2.021 31.024 1.00 93.81 92 VAL A O 1
ATOM 697 N N . LYS A 1 93 ? -16.064 -0.672 31.498 1.00 91.12 93 LYS A N 1
ATOM 698 C CA . LYS A 1 93 ? -16.619 -1.526 32.549 1.00 91.12 93 LYS A CA 1
ATOM 699 C C . LYS A 1 93 ? -16.841 -2.952 32.031 1.00 91.12 93 LYS A C 1
ATOM 701 O O . LYS A 1 93 ? -17.627 -3.151 31.107 1.00 91.12 93 LYS A O 1
ATOM 706 N N . GLY A 1 94 ? -16.216 -3.934 32.677 1.00 91.38 94 GLY A N 1
ATOM 707 C CA . GLY A 1 94 ? -16.238 -5.344 32.275 1.00 91.38 94 GLY A CA 1
ATOM 708 C C . GLY A 1 94 ? -15.014 -5.807 31.476 1.00 91.38 94 GLY A C 1
ATOM 709 O O . GLY A 1 94 ? -14.913 -7.002 31.202 1.00 91.38 94 GLY A O 1
ATOM 710 N N . LEU A 1 95 ? -14.087 -4.907 31.123 1.00 95.38 95 LEU A N 1
ATOM 711 C CA . LEU A 1 95 ? -12.827 -5.211 30.430 1.00 95.38 95 LEU A CA 1
ATOM 712 C C . LEU A 1 95 ? -11.586 -5.013 31.312 1.00 95.38 95 LEU A C 1
ATOM 714 O O . LEU A 1 95 ? -10.465 -5.060 30.817 1.00 95.38 95 LEU A O 1
ATOM 718 N N . GLU A 1 96 ? -11.734 -4.867 32.628 1.00 95.44 96 GLU A N 1
ATOM 719 C CA . GLU A 1 96 ? -10.626 -4.567 33.549 1.00 95.44 96 GLU A CA 1
ATOM 720 C C . GLU A 1 96 ? -9.534 -5.655 33.532 1.00 95.44 96 GLU A C 1
ATOM 722 O O . GLU A 1 96 ? -8.366 -5.403 33.829 1.00 95.44 96 GLU A O 1
ATOM 727 N N . THR A 1 97 ? -9.918 -6.883 33.172 1.00 95.88 97 THR A N 1
ATOM 728 C CA . THR A 1 97 ? -9.028 -8.053 33.094 1.00 95.88 97 THR A CA 1
ATOM 729 C C . THR A 1 97 ? -8.594 -8.410 31.672 1.00 95.88 97 THR A C 1
ATOM 731 O O . THR A 1 97 ? -7.954 -9.448 31.498 1.00 95.88 97 THR A O 1
ATOM 734 N N . LEU A 1 98 ? -8.909 -7.565 30.681 1.00 96.94 98 LEU A N 1
ATOM 735 C CA . LEU A 1 98 ? -8.582 -7.765 29.268 1.00 96.94 98 LEU A CA 1
ATOM 736 C C . LEU A 1 98 ? -7.067 -7.891 29.056 1.00 96.94 98 LEU A C 1
ATOM 738 O O . LEU A 1 98 ? -6.270 -7.145 29.638 1.00 96.94 98 LEU A O 1
ATOM 742 N N . ARG A 1 99 ? -6.655 -8.849 28.219 1.00 96.88 99 ARG A N 1
ATOM 743 C CA . ARG A 1 99 ? -5.245 -9.148 27.918 1.00 96.88 99 ARG A CA 1
ATOM 744 C C . ARG A 1 99 ? -5.036 -9.291 26.416 1.00 96.88 99 ARG A C 1
ATOM 746 O O . ARG A 1 99 ? -5.972 -9.548 25.675 1.00 96.88 99 ARG A O 1
ATOM 753 N N . PHE A 1 100 ? -3.782 -9.239 25.966 1.00 96.19 100 PHE A N 1
ATOM 754 C CA . PHE A 1 100 ? -3.450 -9.441 24.549 1.00 96.19 100 PHE A CA 1
ATOM 755 C C . PHE A 1 100 ? -3.973 -10.767 23.964 1.00 96.19 100 PHE A C 1
ATOM 757 O O . PHE A 1 100 ? -4.343 -10.813 22.798 1.00 96.19 100 PHE A O 1
ATOM 764 N N . GLY A 1 101 ? -4.075 -11.830 24.772 1.00 95.81 101 GLY A N 1
ATOM 765 C CA . GLY A 1 101 ? -4.633 -13.117 24.331 1.00 95.81 101 GLY A CA 1
ATOM 766 C C . GLY A 1 101 ? -6.125 -13.084 23.965 1.00 95.81 101 GLY A C 1
ATOM 767 O O . GLY A 1 101 ? -6.604 -13.993 23.286 1.00 95.81 101 GLY A O 1
ATOM 768 N N . ASP A 1 102 ? -6.854 -12.043 24.380 1.00 97.19 102 ASP A N 1
ATOM 769 C CA . ASP A 1 102 ? -8.252 -11.822 24.004 1.00 97.19 102 ASP A CA 1
ATOM 770 C C . ASP A 1 102 ? -8.409 -11.285 22.577 1.00 97.19 102 ASP A C 1
ATOM 772 O O . ASP A 1 102 ? -9.521 -11.289 22.052 1.00 97.19 102 ASP A O 1
ATOM 776 N N . PHE A 1 103 ? -7.323 -10.860 21.927 1.00 97.62 103 PHE A N 1
ATOM 777 C CA . PHE A 1 103 ? -7.343 -10.339 20.565 1.00 97.62 103 PHE A CA 1
ATOM 778 C C . PHE A 1 103 ? -6.810 -11.375 19.584 1.00 97.62 103 PHE A C 1
ATOM 780 O O . PHE A 1 103 ? -5.799 -12.035 19.819 1.00 97.62 103 PHE A O 1
ATOM 787 N N . LYS A 1 104 ? -7.486 -11.491 18.443 1.00 97.50 104 LYS A N 1
ATOM 788 C CA . LYS A 1 104 ? -6.916 -12.111 17.248 1.00 97.50 104 LYS A CA 1
ATOM 789 C C . LYS A 1 104 ? -5.974 -11.131 16.552 1.00 97.50 104 LYS A C 1
ATOM 791 O O . LYS A 1 104 ? -4.939 -11.532 16.027 1.00 97.50 104 LYS A O 1
ATOM 796 N N . THR A 1 105 ? -6.332 -9.850 16.550 1.00 96.44 105 THR A N 1
ATOM 797 C CA . THR A 1 105 ? -5.530 -8.778 15.961 1.00 96.44 105 THR A CA 1
ATOM 798 C C . THR A 1 105 ? -5.696 -7.516 16.792 1.00 96.44 105 THR A C 1
ATOM 800 O O . THR A 1 105 ? -6.813 -7.142 17.139 1.00 96.44 105 THR A O 1
ATOM 803 N N . LEU A 1 106 ? -4.580 -6.877 17.115 1.00 94.94 106 LEU A N 1
ATOM 804 C CA . LEU A 1 106 ? -4.518 -5.542 17.692 1.00 94.94 106 LEU A CA 1
ATOM 805 C C . LEU A 1 106 ? -3.309 -4.877 17.050 1.00 94.94 106 LEU A C 1
ATOM 807 O O . LEU A 1 106 ? -2.191 -5.077 17.507 1.00 94.94 106 LEU A O 1
ATOM 811 N N . ASP A 1 107 ? -3.523 -4.189 15.934 1.00 92.19 107 ASP A N 1
ATOM 812 C CA . ASP A 1 107 ? -2.425 -3.668 15.123 1.00 92.19 107 ASP A CA 1
ATOM 813 C C . ASP A 1 107 ? -2.788 -2.347 14.448 1.00 92.19 107 ASP A C 1
ATOM 815 O O . ASP A 1 107 ? -3.949 -2.108 14.105 1.00 92.19 107 ASP A O 1
ATOM 819 N N . PHE A 1 108 ? -1.779 -1.503 14.256 1.00 91.00 108 PHE A N 1
ATOM 820 C CA . PHE A 1 108 ? -1.869 -0.285 13.467 1.00 91.00 108 PHE A CA 1
ATOM 821 C C . PHE A 1 108 ? -0.885 -0.386 12.310 1.00 91.00 108 PHE A C 1
ATOM 823 O O . PHE A 1 108 ? 0.323 -0.216 12.475 1.00 91.00 108 PHE A O 1
ATOM 830 N N . LYS A 1 109 ? -1.424 -0.645 11.123 1.00 89.94 109 LYS A N 1
ATOM 831 C CA . LYS A 1 109 ? -0.647 -0.803 9.899 1.00 89.94 109 LYS A CA 1
ATOM 832 C C . LYS A 1 109 ? -1.360 -0.080 8.773 1.00 89.94 109 LYS A C 1
ATOM 834 O O . LYS A 1 109 ? -2.585 -0.006 8.781 1.00 89.94 109 LYS A O 1
ATOM 839 N N . ASP A 1 110 ? -0.600 0.463 7.826 1.00 89.81 110 ASP A N 1
ATOM 840 C CA . ASP A 1 110 ? -1.162 1.032 6.598 1.00 89.81 110 ASP A CA 1
ATOM 841 C C . ASP A 1 110 ? -2.242 2.102 6.904 1.00 89.81 110 ASP A C 1
ATOM 843 O O . ASP A 1 110 ? -3.288 2.180 6.270 1.00 89.81 110 ASP A O 1
ATOM 847 N N . PHE A 1 111 ? -1.994 2.916 7.943 1.00 90.00 111 PHE A N 1
ATOM 848 C CA . PHE A 1 111 ? -2.897 3.968 8.444 1.00 90.00 111 PHE A CA 1
ATOM 849 C C . PHE A 1 111 ? -4.277 3.474 8.923 1.00 90.00 111 PHE A C 1
ATOM 851 O O . PHE A 1 111 ? -5.251 4.236 8.966 1.00 90.00 111 PHE A O 1
ATOM 858 N N . LYS A 1 112 ? -4.368 2.202 9.320 1.00 92.12 112 LYS A N 1
ATOM 859 C CA . LYS A 1 112 ? -5.584 1.563 9.819 1.00 92.12 112 LYS A CA 1
ATOM 860 C C . LYS A 1 112 ? -5.325 0.837 11.137 1.00 92.12 112 LYS A C 1
ATOM 862 O O . LYS A 1 112 ? -4.534 -0.100 11.208 1.00 92.12 112 LYS A O 1
ATOM 867 N N . LEU A 1 113 ? -6.038 1.248 12.186 1.00 94.06 113 LEU A N 1
ATOM 868 C CA . LEU A 1 113 ? -6.136 0.492 13.431 1.00 94.06 113 LEU A CA 1
ATOM 869 C C . LEU A 1 113 ? -7.151 -0.630 13.237 1.00 94.06 113 LEU A C 1
ATOM 871 O O . LEU A 1 113 ? -8.303 -0.364 12.894 1.00 94.06 113 LEU A O 1
ATOM 875 N N . THR A 1 114 ? -6.738 -1.862 13.509 1.00 95.19 114 THR A N 1
ATOM 876 C CA . THR A 1 114 ? -7.618 -3.030 13.530 1.00 95.19 114 THR A CA 1
ATOM 877 C C . THR A 1 114 ? -7.570 -3.688 14.900 1.00 95.19 114 THR A C 1
ATOM 879 O O . THR A 1 114 ? -6.513 -4.120 15.357 1.00 95.19 114 THR A O 1
ATOM 882 N N . ILE A 1 115 ? -8.737 -3.795 15.532 1.00 96.56 115 ILE A N 1
ATOM 883 C CA . ILE A 1 115 ? -8.942 -4.522 16.783 1.00 96.56 115 ILE A CA 1
ATOM 884 C C . ILE A 1 115 ? -9.971 -5.611 16.502 1.00 96.56 115 ILE A C 1
ATOM 886 O O . ILE A 1 115 ? -11.143 -5.328 16.270 1.00 96.56 115 ILE A O 1
ATOM 890 N N . GLU A 1 116 ? -9.540 -6.863 16.503 1.00 97.69 116 GLU A N 1
ATOM 891 C CA . GLU A 1 116 ? -10.397 -8.020 16.263 1.00 97.69 116 GLU A CA 1
ATOM 892 C C . GLU A 1 116 ? -10.338 -8.949 17.470 1.00 97.69 116 GLU A C 1
ATOM 894 O O . GLU A 1 116 ? -9.259 -9.373 17.898 1.00 97.69 116 GLU A O 1
ATOM 899 N N . ALA A 1 117 ? -11.506 -9.275 18.019 1.00 97.69 117 ALA A N 1
ATOM 900 C CA . ALA A 1 117 ? -11.609 -10.183 19.147 1.00 97.69 117 ALA A CA 1
ATOM 901 C C . ALA A 1 117 ? -11.194 -11.606 18.750 1.00 97.69 117 ALA A C 1
ATOM 903 O O . ALA A 1 117 ? -11.536 -12.114 17.680 1.00 97.69 117 ALA A O 1
ATOM 904 N N . ASN A 1 118 ? -10.488 -12.286 19.647 1.00 97.06 118 ASN A N 1
ATOM 905 C CA . ASN A 1 118 ? -10.274 -13.716 19.537 1.00 97.06 118 ASN A CA 1
ATOM 906 C C . ASN A 1 118 ? -11.602 -14.437 19.786 1.00 97.06 118 ASN A C 1
ATOM 908 O O . ASN A 1 118 ? -12.301 -14.161 20.759 1.00 97.06 118 ASN A O 1
ATOM 912 N N . THR A 1 119 ? -11.930 -15.412 18.941 1.00 93.94 119 THR A N 1
ATOM 913 C CA . THR A 1 119 ? -13.124 -16.258 19.096 1.00 93.94 119 THR A CA 1
ATOM 914 C C . THR A 1 119 ? -13.227 -16.926 20.474 1.00 93.94 119 THR A C 1
ATOM 916 O O . THR A 1 119 ? -14.336 -17.129 20.973 1.00 93.94 119 THR A O 1
ATOM 919 N N . SER A 1 120 ? -12.091 -17.212 21.123 1.00 94.56 120 SER A N 1
ATOM 920 C CA . SER A 1 120 ? -12.038 -17.783 22.472 1.00 94.56 120 SER A CA 1
ATOM 921 C C . SER A 1 120 ? -12.171 -16.755 23.599 1.00 94.56 120 SER A C 1
ATOM 923 O O . SER A 1 120 ? -12.252 -17.158 24.760 1.00 94.56 120 SER A O 1
ATOM 925 N N . SER A 1 121 ? -12.175 -15.448 23.308 1.00 95.44 121 SER A N 1
ATOM 926 C CA . SER A 1 121 ? -12.338 -14.432 24.348 1.00 95.44 121 SER A CA 1
ATOM 927 C C . SER A 1 121 ? -13.720 -14.546 24.978 1.00 95.44 121 SER A C 1
ATOM 929 O O . SER A 1 121 ? -14.739 -14.688 24.296 1.00 95.44 121 SER A O 1
ATOM 931 N N . SER A 1 122 ? -13.753 -14.480 26.306 1.00 94.75 122 SER A N 1
ATOM 932 C CA . SER A 1 122 ? -14.995 -14.421 27.081 1.00 94.75 122 SER A CA 1
ATOM 933 C C . SER A 1 122 ? -15.442 -12.988 27.385 1.00 94.75 122 SER A C 1
ATOM 935 O O . SER A 1 122 ? -16.526 -12.808 27.934 1.00 94.75 122 SER A O 1
ATOM 937 N N . LEU A 1 123 ? -14.624 -11.991 27.026 1.00 95.62 123 LEU A N 1
ATOM 938 C CA . LEU A 1 123 ? -14.818 -10.581 27.368 1.00 95.62 123 LEU A CA 1
ATOM 939 C C . LEU A 1 123 ? -15.281 -9.751 26.173 1.00 95.62 123 LEU A C 1
ATOM 941 O O . LEU A 1 123 ? -16.188 -8.935 26.315 1.00 95.62 123 LEU A O 1
ATOM 945 N N . ILE A 1 124 ? -14.676 -9.968 25.005 1.00 96.38 124 ILE A N 1
ATOM 946 C CA . ILE A 1 124 ? -14.915 -9.168 23.801 1.00 96.38 124 ILE A CA 1
ATOM 947 C C . ILE A 1 124 ? -15.348 -10.027 22.618 1.00 96.38 124 ILE A C 1
ATOM 949 O O . ILE A 1 124 ? -15.050 -11.219 22.537 1.00 96.38 124 ILE A O 1
ATOM 953 N N . GLU A 1 125 ? -16.051 -9.398 21.684 1.00 96.94 125 GLU A N 1
ATOM 954 C CA . GLU A 1 125 ? -16.402 -9.972 20.390 1.00 96.94 125 GLU A CA 1
ATOM 955 C C . GLU A 1 125 ? -16.406 -8.913 19.285 1.00 96.94 125 GLU A C 1
ATOM 957 O O . GLU A 1 125 ? -16.378 -7.709 19.543 1.00 96.94 125 GLU A O 1
ATOM 962 N N . GLY A 1 126 ? -16.459 -9.371 18.036 1.00 96.56 126 GLY A N 1
ATOM 963 C CA . GLY A 1 126 ? -16.538 -8.493 16.876 1.00 96.56 126 GLY A CA 1
ATOM 964 C C . GLY A 1 126 ? -15.204 -7.852 16.496 1.00 96.56 126 GLY A C 1
ATOM 965 O O . GLY A 1 126 ? -14.122 -8.351 16.821 1.00 96.56 126 GLY A O 1
ATOM 966 N N . LYS A 1 127 ? -15.309 -6.758 15.741 1.00 97.31 127 LYS A N 1
ATOM 967 C CA . LYS A 1 127 ? -14.185 -6.040 15.144 1.00 97.31 127 LYS A CA 1
ATOM 968 C C . LYS A 1 127 ? -14.431 -4.539 15.226 1.00 97.31 127 LYS A C 1
ATOM 970 O O . LYS A 1 127 ? -15.540 -4.079 14.960 1.00 97.31 127 LYS A O 1
ATOM 975 N N . PHE A 1 128 ? -13.386 -3.798 15.555 1.00 95.50 128 PHE A N 1
ATOM 976 C CA . PHE A 1 128 ? -13.315 -2.352 15.430 1.00 95.50 128 PHE A CA 1
ATOM 977 C C . PHE A 1 128 ? -12.214 -2.002 14.432 1.00 95.50 128 PHE A C 1
ATOM 979 O O . PHE A 1 128 ? -11.102 -2.530 14.510 1.00 95.50 128 PHE A O 1
ATOM 986 N N . GLU A 1 129 ? -12.529 -1.112 13.500 1.00 94.69 129 GLU A N 1
ATOM 987 C CA . GLU A 1 129 ? -11.569 -0.568 12.550 1.00 94.69 129 GLU A CA 1
ATOM 988 C C . GLU A 1 129 ? -11.655 0.951 12.558 1.00 94.69 129 GLU A C 1
ATOM 990 O O . GLU A 1 129 ? -12.746 1.523 12.595 1.00 94.69 129 GLU A O 1
ATOM 995 N N . PHE A 1 130 ? -10.500 1.604 12.506 1.00 92.12 130 PHE A N 1
ATOM 996 C CA . PHE A 1 130 ? -10.431 3.051 12.402 1.00 92.12 130 PHE A CA 1
ATOM 997 C C . PHE A 1 130 ? -9.291 3.481 11.485 1.00 92.12 130 PHE A C 1
ATOM 999 O O . PHE A 1 130 ? -8.160 3.019 11.628 1.00 92.12 130 PHE A O 1
ATOM 1006 N N . SER A 1 131 ? -9.597 4.433 10.610 1.00 91.50 131 SER A N 1
ATOM 1007 C CA . SER A 1 131 ? -8.640 5.152 9.775 1.00 91.50 131 SER A CA 1
ATOM 1008 C C . SER A 1 131 ? -8.993 6.632 9.799 1.00 91.50 131 SER A C 1
ATOM 1010 O O . SER A 1 131 ? -10.170 6.997 9.822 1.00 91.50 131 SER A O 1
ATOM 1012 N N . GLU A 1 132 ? -7.976 7.488 9.828 1.00 89.81 132 GLU A N 1
ATOM 1013 C CA . GLU A 1 132 ? -8.180 8.935 9.851 1.00 89.81 132 GLU A CA 1
ATOM 1014 C C . GLU A 1 132 ? -8.784 9.411 8.525 1.00 89.81 132 GLU A C 1
ATOM 1016 O O . GLU A 1 132 ? -8.346 8.992 7.453 1.00 89.81 132 GLU A O 1
ATOM 1021 N N . GLU A 1 133 ? -9.798 10.271 8.600 1.00 90.69 133 GLU A N 1
ATOM 1022 C CA . GLU A 1 133 ? -10.430 10.861 7.421 1.00 90.69 133 GLU A CA 1
ATOM 1023 C C . GLU A 1 133 ? -9.495 11.874 6.750 1.00 90.69 133 GLU A C 1
ATOM 1025 O O . GLU A 1 133 ? -8.805 12.646 7.418 1.00 90.69 133 GLU A O 1
ATOM 1030 N N . ILE A 1 134 ? -9.503 11.901 5.419 1.00 90.06 134 ILE A N 1
ATOM 1031 C CA . ILE A 1 134 ? -8.774 12.895 4.627 1.00 90.06 134 ILE A CA 1
ATOM 1032 C C . ILE A 1 134 ? -9.723 14.028 4.251 1.00 90.06 134 ILE A C 1
ATOM 1034 O O . ILE A 1 134 ? -10.875 13.807 3.869 1.00 90.06 134 ILE A O 1
ATOM 1038 N N . LYS A 1 135 ? -9.223 15.266 4.292 1.00 89.50 135 LYS A N 1
ATOM 1039 C CA . LYS A 1 135 ? -9.986 16.411 3.789 1.00 89.50 135 LYS A CA 1
ATOM 1040 C C . LYS A 1 135 ? -10.116 16.332 2.272 1.00 89.50 135 LYS A C 1
ATOM 1042 O O . LYS A 1 135 ? -9.131 16.130 1.561 1.00 89.50 135 LYS A O 1
ATOM 1047 N N . LYS A 1 136 ? -11.323 16.572 1.755 1.00 87.75 136 LYS A N 1
ATOM 1048 C CA . LYS A 1 136 ? -11.604 16.506 0.311 1.00 87.75 136 LYS A CA 1
ATOM 1049 C C . LYS A 1 136 ? -10.664 17.389 -0.513 1.00 87.75 136 LYS A C 1
ATOM 1051 O O . LYS A 1 136 ? -10.247 16.992 -1.597 1.00 87.75 136 LYS A O 1
ATOM 1056 N N . GLU A 1 137 ? -10.300 18.558 0.006 1.00 89.00 137 GLU A N 1
ATOM 1057 C CA . GLU A 1 137 ? -9.400 19.503 -0.656 1.00 89.00 137 GLU A CA 1
ATOM 1058 C C . GLU A 1 137 ? -7.968 18.960 -0.779 1.00 89.00 137 GLU A C 1
ATOM 1060 O O . GLU A 1 137 ? -7.320 19.156 -1.808 1.00 89.00 137 GLU A O 1
ATOM 1065 N N . GLU A 1 138 ? -7.477 18.253 0.243 1.00 88.94 138 GLU A N 1
ATOM 1066 C CA . GLU A 1 138 ? -6.142 17.641 0.244 1.00 88.94 138 GLU A CA 1
ATOM 1067 C C . GLU A 1 138 ? -6.078 16.486 -0.764 1.00 88.94 138 GLU A C 1
ATOM 1069 O O . GLU A 1 138 ? -5.133 16.412 -1.550 1.00 88.94 138 GLU A O 1
ATOM 1074 N N . ASN A 1 139 ? -7.126 15.655 -0.816 1.00 89.44 139 ASN A N 1
ATOM 1075 C CA . ASN A 1 139 ? -7.251 14.575 -1.796 1.00 89.44 139 ASN A CA 1
ATOM 1076 C C . ASN A 1 139 ? -7.318 15.111 -3.244 1.00 89.44 139 ASN A C 1
ATOM 1078 O O . ASN A 1 139 ? -6.600 14.646 -4.128 1.00 89.44 139 ASN A O 1
ATOM 1082 N N . ALA A 1 140 ? -8.116 16.157 -3.492 1.00 89.44 140 ALA A N 1
ATOM 1083 C CA . ALA A 1 140 ? -8.226 16.778 -4.816 1.00 89.44 140 ALA A CA 1
ATOM 1084 C C . ALA A 1 140 ? -6.902 17.407 -5.290 1.00 89.44 140 ALA A C 1
ATOM 1086 O O . ALA A 1 140 ? -6.530 17.303 -6.467 1.00 89.44 140 ALA A O 1
ATOM 1087 N N . LYS A 1 141 ? -6.167 18.045 -4.371 1.00 91.00 141 LYS A N 1
ATOM 1088 C CA . LYS A 1 141 ? -4.837 18.590 -4.651 1.00 91.00 141 LYS A CA 1
ATOM 1089 C C . LYS A 1 141 ? -3.855 17.476 -5.017 1.00 91.00 141 LYS A C 1
ATOM 1091 O O . LYS A 1 141 ? -3.182 17.584 -6.040 1.00 91.00 141 LYS A O 1
ATOM 1096 N N . LEU A 1 142 ? -3.834 16.392 -4.245 1.00 91.56 142 LEU A N 1
ATOM 1097 C CA . LEU A 1 142 ? -2.980 15.236 -4.500 1.00 91.56 142 LEU A CA 1
ATOM 1098 C C . LEU A 1 142 ? -3.281 14.575 -5.854 1.00 91.56 142 LEU A C 1
ATOM 1100 O O . LEU A 1 142 ? -2.354 14.320 -6.618 1.00 91.56 142 LEU A O 1
ATOM 1104 N N . LYS A 1 143 ? -4.562 14.396 -6.211 1.00 90.38 143 LYS A N 1
ATOM 1105 C CA . LYS A 1 143 ? -4.984 13.910 -7.542 1.00 90.38 143 LYS A CA 1
ATOM 1106 C C . LYS A 1 143 ? -4.391 14.765 -8.671 1.00 90.38 143 LYS A C 1
ATOM 1108 O O . LYS A 1 143 ? -3.913 14.243 -9.678 1.00 90.38 143 LYS A O 1
ATOM 1113 N N . THR A 1 144 ? -4.387 16.087 -8.494 1.00 90.56 144 THR A N 1
ATOM 1114 C CA . THR A 1 144 ? -3.840 17.037 -9.477 1.00 90.56 144 THR A CA 1
ATOM 1115 C C . THR A 1 144 ? -2.318 16.934 -9.589 1.00 90.56 144 THR A C 1
ATOM 1117 O O . THR A 1 144 ? -1.787 16.855 -10.699 1.00 90.56 144 THR A O 1
ATOM 1120 N N . GLU A 1 145 ? -1.613 16.916 -8.456 1.00 91.38 145 GLU A N 1
ATOM 1121 C CA . GLU A 1 145 ? -0.152 16.797 -8.420 1.00 91.38 145 GLU A CA 1
ATOM 1122 C C . GLU A 1 145 ? 0.320 15.444 -8.970 1.00 91.38 145 GLU A C 1
ATOM 1124 O O . GLU A 1 145 ? 1.270 15.402 -9.751 1.00 91.38 145 GLU A O 1
ATOM 1129 N N . LEU A 1 146 ? -0.388 14.353 -8.660 1.00 89.94 146 LEU A N 1
ATOM 1130 C CA . LEU A 1 146 ? -0.110 13.029 -9.211 1.00 89.94 146 LEU A CA 1
ATOM 1131 C C . LEU A 1 146 ? -0.264 13.010 -10.731 1.00 89.94 146 LEU A C 1
ATOM 1133 O O . LEU A 1 146 ? 0.611 12.510 -11.434 1.00 89.94 146 LEU A O 1
ATOM 1137 N N . ASN A 1 147 ? -1.354 13.570 -11.258 1.00 86.38 147 ASN A N 1
ATOM 1138 C CA . ASN A 1 147 ? -1.567 13.626 -12.701 1.00 86.38 147 ASN A CA 1
ATOM 1139 C C . ASN A 1 147 ? -0.441 14.408 -13.403 1.00 86.38 147 ASN A C 1
ATOM 1141 O O . ASN A 1 147 ? 0.043 14.001 -14.460 1.00 86.38 147 ASN A O 1
ATOM 1145 N N . MET A 1 148 ? 0.028 15.502 -12.794 1.00 87.31 148 MET A N 1
ATOM 1146 C CA . MET A 1 148 ? 1.172 16.269 -13.294 1.00 87.31 148 MET A CA 1
ATOM 1147 C C . MET A 1 148 ? 2.471 15.455 -13.250 1.00 87.31 148 MET A C 1
ATOM 1149 O O . MET A 1 148 ? 3.157 15.355 -14.266 1.00 87.31 148 MET A O 1
ATOM 1153 N N . PHE A 1 149 ? 2.755 14.794 -12.126 1.00 88.25 149 PHE A N 1
ATOM 1154 C CA . PHE A 1 149 ? 3.905 13.905 -11.965 1.00 88.25 149 PHE A CA 1
ATOM 1155 C C . PHE A 1 149 ? 3.918 12.793 -13.023 1.00 88.25 149 PHE A C 1
ATOM 1157 O O . PHE A 1 149 ? 4.888 12.651 -13.768 1.00 88.25 149 PHE A O 1
ATOM 1164 N N . LEU A 1 150 ? 2.817 12.047 -13.166 1.00 83.44 150 LEU A N 1
ATOM 1165 C CA . LEU A 1 150 ? 2.701 10.983 -14.166 1.00 83.44 150 LEU A CA 1
ATOM 1166 C C . LEU A 1 150 ? 2.823 11.544 -15.585 1.00 83.44 150 LEU A C 1
ATOM 1168 O O . LEU A 1 150 ? 3.329 10.862 -16.481 1.00 83.44 150 LEU A O 1
ATOM 1172 N N . LYS A 1 151 ? 2.381 12.791 -15.802 1.00 80.38 151 LYS A N 1
ATOM 1173 C CA . LYS A 1 151 ? 2.510 13.474 -17.086 1.00 80.38 151 LYS A CA 1
ATOM 1174 C C . LYS A 1 151 ? 3.951 13.759 -17.472 1.00 80.38 151 LYS A C 1
ATOM 1176 O O . LYS A 1 151 ? 4.304 13.541 -18.632 1.00 80.38 151 LYS A O 1
ATOM 1181 N N . GLU A 1 152 ? 4.738 14.235 -16.521 1.00 81.94 152 GLU A N 1
ATOM 1182 C CA . GLU A 1 152 ? 6.133 14.625 -16.710 1.00 81.94 152 GLU A CA 1
ATOM 1183 C C . GLU A 1 152 ? 7.082 13.424 -16.735 1.00 81.94 152 GLU A C 1
ATOM 1185 O O . GLU A 1 152 ? 8.028 13.403 -17.521 1.00 81.94 152 GLU A O 1
ATOM 1190 N N . LYS A 1 153 ? 6.832 12.420 -15.888 1.00 78.44 153 LYS A N 1
ATOM 1191 C CA . LYS A 1 153 ? 7.804 11.361 -15.582 1.00 78.44 153 LYS A CA 1
ATOM 1192 C C . LYS A 1 153 ? 7.599 10.069 -16.374 1.00 78.44 153 LYS A C 1
ATOM 1194 O O . LYS A 1 153 ? 8.562 9.328 -16.572 1.00 78.44 153 LYS A O 1
ATOM 1199 N N . LEU A 1 154 ? 6.387 9.791 -16.857 1.00 71.75 154 LEU A N 1
ATOM 1200 C CA . LEU A 1 154 ? 6.129 8.640 -17.729 1.00 71.75 154 LEU A CA 1
ATOM 1201 C C . LEU A 1 154 ? 6.195 9.078 -19.192 1.00 71.75 154 LEU A C 1
ATOM 1203 O O . LEU A 1 154 ? 5.487 9.996 -19.599 1.00 71.75 154 LEU A O 1
ATOM 1207 N N . VAL A 1 155 ? 7.025 8.428 -20.005 1.00 62.22 155 VAL A N 1
ATOM 1208 C CA . VAL A 1 155 ? 7.195 8.797 -21.420 1.00 62.22 155 VAL A CA 1
ATOM 1209 C C . VAL A 1 155 ? 5.959 8.386 -22.223 1.00 62.22 155 VAL A C 1
ATOM 1211 O O . VAL A 1 155 ? 5.398 7.315 -22.015 1.00 62.22 155 VAL A O 1
ATOM 1214 N N . ALA A 1 156 ? 5.572 9.202 -23.206 1.00 53.50 156 ALA A N 1
ATOM 1215 C CA . ALA A 1 156 ? 4.411 8.984 -24.080 1.00 53.50 156 ALA A CA 1
ATOM 1216 C C . ALA A 1 156 ? 4.453 7.698 -24.943 1.00 53.50 156 ALA A C 1
ATOM 1218 O O . ALA A 1 156 ? 3.484 7.396 -25.635 1.00 53.50 156 ALA A O 1
ATOM 1219 N N . ASN A 1 157 ? 5.561 6.950 -24.931 1.00 48.25 157 ASN A N 1
ATOM 1220 C CA . ASN A 1 157 ? 5.818 5.853 -25.870 1.00 48.25 157 ASN A CA 1
ATOM 1221 C C . ASN A 1 157 ? 5.376 4.468 -25.383 1.00 48.25 157 ASN A C 1
ATOM 1223 O O . ASN A 1 157 ? 5.472 3.503 -26.143 1.00 48.25 157 ASN A O 1
ATOM 1227 N N . VAL A 1 158 ? 4.867 4.342 -24.157 1.00 52.78 158 VAL A N 1
ATOM 1228 C CA . VAL A 1 158 ? 4.206 3.106 -23.734 1.00 52.78 158 VAL A CA 1
ATOM 1229 C C . VAL A 1 158 ? 2.715 3.264 -23.997 1.00 52.78 158 VAL A C 1
ATOM 1231 O O . VAL A 1 158 ? 2.084 4.193 -23.508 1.00 52.78 158 VAL A O 1
ATOM 1234 N N . LYS A 1 159 ? 2.144 2.328 -24.762 1.00 49.31 159 LYS A N 1
ATOM 1235 C CA . LYS A 1 159 ? 0.705 2.186 -25.074 1.00 49.31 159 LYS A CA 1
ATOM 1236 C C . LYS A 1 159 ? -0.208 2.034 -23.845 1.00 49.31 159 LYS A C 1
ATOM 1238 O O . LYS A 1 159 ? -1.382 1.712 -23.995 1.00 49.31 159 LYS A O 1
ATOM 1243 N N . VAL A 1 160 ? 0.314 2.233 -22.643 1.00 54.56 160 VAL A N 1
ATOM 1244 C CA . VAL A 1 160 ? -0.477 2.326 -21.431 1.00 54.56 160 VAL A CA 1
ATOM 1245 C C . VAL A 1 160 ? -1.087 3.718 -21.431 1.00 54.56 160 VAL A C 1
ATOM 1247 O O . VAL A 1 160 ? -0.399 4.731 -21.289 1.00 54.56 160 VAL A O 1
ATOM 1250 N N . LYS A 1 161 ? -2.391 3.774 -21.686 1.00 64.69 161 LYS A N 1
ATOM 1251 C CA . LYS A 1 161 ? -3.150 5.015 -21.632 1.00 64.69 161 LYS A CA 1
ATOM 1252 C C . LYS A 1 161 ? -3.118 5.494 -20.185 1.00 64.69 161 LYS A C 1
ATOM 1254 O O . LYS A 1 161 ? -3.875 5.029 -19.354 1.00 64.69 161 LYS A O 1
ATOM 1259 N N . ARG A 1 162 ? -2.222 6.430 -19.885 1.00 66.19 162 ARG A N 1
ATOM 1260 C CA . ARG A 1 162 ? -2.113 7.113 -18.586 1.00 66.19 162 ARG A CA 1
ATOM 1261 C C . ARG A 1 162 ? -3.470 7.571 -18.030 1.00 66.19 162 ARG A C 1
ATOM 1263 O O . ARG A 1 162 ? -3.652 7.570 -16.821 1.00 66.19 162 ARG A O 1
ATOM 1270 N N . ALA A 1 163 ? -4.383 7.972 -18.917 1.00 67.75 163 ALA A N 1
ATOM 1271 C CA . ALA A 1 163 ? -5.755 8.324 -18.563 1.00 67.75 163 ALA A CA 1
ATOM 1272 C C . ALA A 1 163 ? -6.476 7.155 -17.874 1.00 67.75 163 ALA A C 1
ATOM 1274 O O . ALA A 1 163 ? -6.992 7.338 -16.782 1.00 67.75 163 ALA A O 1
ATOM 1275 N N . ASP A 1 164 ? -6.381 5.950 -18.438 1.00 73.50 164 ASP A N 1
ATOM 1276 C CA . ASP A 1 164 ? -6.998 4.737 -17.898 1.00 73.50 164 ASP A CA 1
ATOM 1277 C C . ASP A 1 164 ? -6.474 4.392 -16.489 1.00 73.50 164 ASP A C 1
ATOM 1279 O O . ASP A 1 164 ? -7.237 3.868 -15.689 1.00 73.50 164 ASP A O 1
ATOM 1283 N N . LEU A 1 165 ? -5.212 4.719 -16.157 1.00 75.06 165 LEU A N 1
ATOM 1284 C CA . LEU A 1 165 ? -4.682 4.558 -14.791 1.00 75.06 165 LEU A CA 1
ATOM 1285 C C . LEU A 1 165 ? -5.292 5.575 -13.822 1.00 75.06 165 LEU A C 1
ATOM 1287 O O . LEU A 1 165 ? -5.740 5.220 -12.743 1.00 75.06 165 LEU A O 1
ATOM 1291 N N . ILE A 1 166 ? -5.283 6.864 -14.169 1.00 73.38 166 ILE A N 1
ATOM 1292 C CA . ILE A 1 166 ? -5.849 7.886 -13.273 1.00 73.38 166 ILE A CA 1
ATOM 1293 C C . ILE A 1 166 ? -7.340 7.634 -13.032 1.00 73.38 166 ILE A C 1
ATOM 1295 O O . ILE A 1 166 ? -7.817 7.829 -11.914 1.00 73.38 166 ILE A O 1
ATOM 1299 N N . ASP A 1 167 ? -8.047 7.178 -14.063 1.00 79.06 167 ASP A N 1
ATOM 1300 C CA . ASP A 1 167 ? -9.456 6.820 -13.978 1.00 79.06 167 ASP A CA 1
ATOM 1301 C C . ASP A 1 167 ? -9.677 5.512 -13.188 1.00 79.06 167 ASP A C 1
ATOM 1303 O O . ASP A 1 167 ? -10.747 5.348 -12.604 1.00 79.06 167 ASP A O 1
ATOM 1307 N N . SER A 1 168 ? -8.688 4.604 -13.113 1.00 82.06 168 SER A N 1
ATOM 1308 C CA . SER A 1 168 ? -8.784 3.366 -12.317 1.00 82.06 168 SER A CA 1
ATOM 1309 C C . SER A 1 168 ? -8.550 3.572 -10.823 1.00 82.06 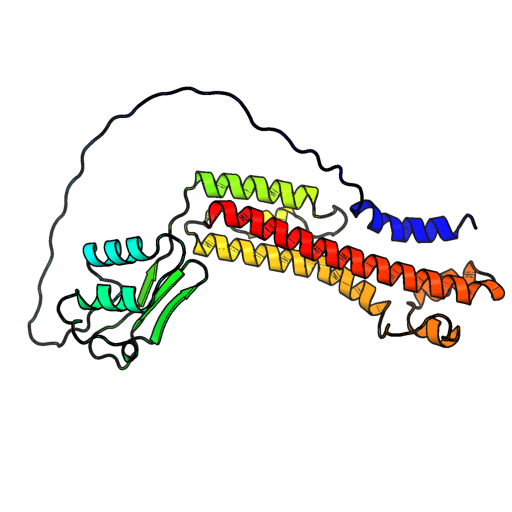168 SER A C 1
ATOM 1311 O O . SER A 1 168 ? -9.157 2.865 -10.028 1.00 82.06 168 SER A O 1
ATOM 1313 N N . LEU A 1 169 ? -7.734 4.559 -10.438 1.00 81.62 169 LEU A N 1
ATOM 1314 C CA . LEU A 1 169 ? -7.318 4.811 -9.046 1.00 81.62 169 LEU A CA 1
ATOM 1315 C C . LEU A 1 169 ? -8.440 5.323 -8.114 1.00 81.62 169 LEU A C 1
ATOM 1317 O O . LEU A 1 169 ? -8.160 5.702 -6.981 1.00 81.62 169 LEU A O 1
ATOM 1321 N N . ASP A 1 170 ? -9.684 5.404 -8.597 1.00 82.31 170 ASP A N 1
ATOM 1322 C CA . ASP A 1 170 ? -10.916 5.715 -7.849 1.00 82.31 170 ASP A CA 1
ATOM 1323 C C . ASP A 1 170 ? -10.781 6.801 -6.758 1.00 82.31 170 ASP A C 1
ATOM 1325 O O . ASP A 1 170 ? -11.312 6.716 -5.646 1.00 82.31 170 ASP A O 1
ATOM 1329 N N . PHE A 1 171 ? -10.066 7.880 -7.089 1.00 83.69 171 PHE A N 1
ATOM 1330 C CA . PHE A 1 171 ? -9.800 8.992 -6.171 1.00 83.69 171 PHE A CA 1
ATOM 1331 C C . PHE A 1 171 ? -11.069 9.626 -5.589 1.00 83.69 171 PHE A C 1
ATOM 1333 O O . PHE A 1 171 ? -11.012 10.265 -4.537 1.00 83.69 171 PHE A O 1
ATOM 1340 N N . ASP A 1 172 ? -12.201 9.484 -6.277 1.00 82.25 172 ASP A N 1
ATOM 1341 C CA . ASP A 1 172 ? -13.475 10.072 -5.873 1.00 82.25 172 ASP A CA 1
ATOM 1342 C C . ASP A 1 172 ? -14.095 9.322 -4.676 1.00 82.25 172 ASP A C 1
ATOM 1344 O O . ASP A 1 172 ? -14.892 9.902 -3.932 1.00 82.25 172 ASP A O 1
ATOM 1348 N N . ASN A 1 173 ? -13.676 8.072 -4.438 1.00 86.12 173 ASN A N 1
ATOM 1349 C CA . ASN A 1 173 ? -14.100 7.256 -3.301 1.00 86.12 173 ASN A CA 1
ATOM 1350 C C . ASN A 1 173 ? -13.103 7.233 -2.130 1.00 86.12 173 ASN A C 1
ATOM 1352 O O . ASN A 1 173 ? -13.467 6.752 -1.055 1.00 86.12 173 ASN A O 1
ATOM 1356 N N . VAL A 1 174 ? -11.908 7.813 -2.285 1.00 90.69 174 VAL A N 1
ATOM 1357 C CA . VAL A 1 174 ? -10.917 7.961 -1.204 1.00 90.69 174 VAL A CA 1
ATOM 1358 C C . VAL A 1 174 ? -11.465 8.873 -0.103 1.00 90.69 174 VAL A C 1
ATOM 1360 O O . VAL A 1 174 ? -11.709 10.066 -0.321 1.00 90.69 174 VAL A O 1
ATOM 1363 N N . LYS A 1 175 ? -11.647 8.319 1.101 1.00 91.88 175 LYS A N 1
ATOM 1364 C CA . LYS A 1 175 ? -12.182 9.036 2.275 1.00 91.88 175 LYS A CA 1
ATOM 1365 C C . LYS A 1 175 ? -11.219 9.039 3.452 1.00 91.88 175 LYS A C 1
ATOM 1367 O O . LYS A 1 175 ? -11.285 9.944 4.282 1.00 91.88 175 LYS A O 1
ATOM 1372 N N . THR A 1 176 ? -10.339 8.051 3.537 1.00 92.81 176 THR A N 1
ATOM 1373 C CA . THR A 1 176 ? -9.448 7.831 4.675 1.00 92.81 176 THR A CA 1
ATOM 1374 C C . THR A 1 176 ? -7.988 7.709 4.251 1.00 92.81 176 THR A C 1
ATOM 1376 O O . THR A 1 176 ? -7.677 7.417 3.097 1.00 92.81 176 THR A O 1
ATOM 1379 N N . LYS A 1 177 ? -7.067 7.904 5.202 1.00 91.19 177 LYS A N 1
ATOM 1380 C CA . LYS A 1 177 ? -5.624 7.695 5.004 1.00 91.19 177 LYS A CA 1
ATOM 1381 C C . LYS A 1 177 ? -5.282 6.272 4.563 1.00 91.19 177 LYS A C 1
ATOM 1383 O O . LYS A 1 177 ? -4.313 6.108 3.830 1.00 91.19 177 LYS A O 1
ATOM 1388 N N . ALA A 1 178 ? -6.077 5.279 4.961 1.00 91.94 178 ALA A N 1
ATOM 1389 C CA . ALA A 1 178 ? -5.919 3.906 4.489 1.00 91.94 178 ALA A CA 1
ATOM 1390 C C . ALA A 1 178 ? -6.270 3.785 2.998 1.00 91.94 178 ALA A C 1
ATOM 1392 O O . ALA A 1 178 ? -5.441 3.313 2.231 1.00 91.94 178 ALA A O 1
ATOM 1393 N N . ASP A 1 179 ? -7.414 4.331 2.566 1.00 92.75 179 ASP A N 1
ATOM 1394 C CA . ASP A 1 179 ? -7.789 4.332 1.141 1.00 92.75 179 ASP A CA 1
ATOM 1395 C C . ASP A 1 179 ? -6.701 5.006 0.287 1.00 92.75 179 ASP A C 1
ATOM 1397 O O . ASP A 1 179 ? -6.330 4.532 -0.784 1.00 92.75 179 ASP A O 1
ATOM 1401 N N . LEU A 1 180 ? -6.143 6.117 0.778 1.00 92.50 180 LEU A N 1
ATOM 1402 C CA . LEU A 1 180 ? -5.088 6.828 0.063 1.00 92.50 180 LEU A CA 1
ATOM 1403 C C . LEU A 1 180 ? -3.758 6.061 0.040 1.00 92.50 180 LEU A C 1
ATOM 1405 O O . LEU A 1 180 ? -2.996 6.162 -0.924 1.00 92.50 180 LEU A O 1
ATOM 1409 N N . TYR A 1 181 ? -3.457 5.314 1.100 1.00 91.94 181 TYR A N 1
ATOM 1410 C CA . TYR A 1 181 ? -2.308 4.421 1.126 1.00 91.94 181 TYR A CA 1
ATOM 1411 C C . TYR A 1 181 ? -2.444 3.306 0.084 1.00 91.94 181 TYR A C 1
ATOM 1413 O O . TYR A 1 181 ? -1.467 3.022 -0.607 1.00 91.94 181 TYR A O 1
ATOM 1421 N N . ASP A 1 182 ? -3.640 2.744 -0.083 1.00 91.69 182 ASP A N 1
ATOM 1422 C CA . ASP A 1 182 ? -3.904 1.717 -1.095 1.00 91.69 182 ASP A CA 1
ATOM 1423 C C . ASP A 1 182 ? -3.679 2.272 -2.509 1.00 91.69 182 ASP A C 1
ATOM 1425 O O . ASP A 1 182 ? -2.927 1.691 -3.291 1.00 91.69 182 ASP A O 1
ATOM 1429 N N . VAL A 1 183 ? -4.202 3.470 -2.798 1.00 91.94 183 VAL A N 1
ATOM 1430 C CA . VAL A 1 183 ? -3.956 4.184 -4.066 1.00 91.94 183 VAL A CA 1
ATOM 1431 C C . VAL A 1 183 ? -2.458 4.399 -4.318 1.00 91.94 183 VAL A C 1
ATOM 1433 O O . VAL A 1 183 ? -1.970 4.232 -5.436 1.00 91.94 183 VAL A O 1
ATOM 1436 N N . LYS A 1 184 ? -1.694 4.765 -3.283 1.00 93.12 184 LYS A N 1
ATOM 1437 C CA . LYS A 1 184 ? -0.237 4.944 -3.380 1.00 93.12 184 LYS A CA 1
ATOM 1438 C C . LYS A 1 184 ? 0.467 3.639 -3.763 1.00 93.12 184 LYS A C 1
ATOM 1440 O O . LYS A 1 184 ? 1.392 3.676 -4.575 1.00 93.12 184 LYS A O 1
ATOM 1445 N N . GLU A 1 185 ? 0.086 2.514 -3.161 1.00 92.50 185 GLU A N 1
ATOM 1446 C CA . GLU A 1 185 ? 0.674 1.212 -3.497 1.00 92.50 185 GLU A CA 1
ATOM 1447 C C . GLU A 1 185 ? 0.269 0.766 -4.912 1.00 92.50 185 GLU A C 1
ATOM 1449 O O . GLU A 1 185 ? 1.146 0.350 -5.665 1.00 92.50 185 GLU A O 1
ATOM 1454 N N . GLU A 1 186 ? -0.975 0.999 -5.347 1.00 91.31 186 GLU A N 1
ATOM 1455 C CA . GLU A 1 186 ? -1.402 0.728 -6.732 1.00 91.31 186 GLU A CA 1
ATOM 1456 C C . GLU A 1 186 ? -0.565 1.517 -7.758 1.00 91.31 186 GLU A C 1
ATOM 1458 O O . GLU A 1 186 ? -0.139 0.982 -8.782 1.00 91.31 186 GLU A O 1
ATOM 1463 N N . ILE A 1 187 ? -0.233 2.779 -7.466 1.00 90.12 187 ILE A N 1
ATOM 1464 C CA . ILE A 1 187 ? 0.654 3.584 -8.323 1.00 90.12 187 ILE A CA 1
ATOM 1465 C C . ILE A 1 187 ? 2.076 3.018 -8.353 1.00 90.12 187 ILE A C 1
ATOM 1467 O O . ILE A 1 187 ? 2.730 3.049 -9.398 1.00 90.12 187 ILE A O 1
ATOM 1471 N N . LYS A 1 188 ? 2.589 2.522 -7.223 1.00 90.56 188 LYS A N 1
ATOM 1472 C CA . LYS A 1 188 ? 3.921 1.902 -7.178 1.00 90.56 188 LYS A CA 1
ATOM 1473 C C . LYS A 1 188 ? 3.955 0.615 -7.993 1.00 90.56 188 LYS A C 1
ATOM 1475 O O . LYS A 1 188 ? 4.903 0.429 -8.758 1.00 90.56 188 LYS A O 1
ATOM 1480 N N . ASP A 1 189 ? 2.924 -0.215 -7.879 1.00 88.75 189 ASP A N 1
ATOM 1481 C CA . ASP A 1 189 ? 2.773 -1.434 -8.674 1.00 88.75 189 ASP A CA 1
ATOM 1482 C C . ASP A 1 189 ? 2.689 -1.100 -10.162 1.00 88.75 189 ASP A C 1
ATOM 1484 O O . ASP A 1 189 ? 3.443 -1.651 -10.965 1.00 88.75 189 ASP A O 1
ATOM 1488 N N . PHE A 1 190 ? 1.900 -0.087 -10.524 1.00 87.25 190 PHE A N 1
ATOM 1489 C CA . PHE A 1 190 ? 1.846 0.421 -11.888 1.00 87.25 190 PHE A CA 1
ATOM 1490 C C . PHE A 1 190 ? 3.220 0.860 -12.412 1.00 87.25 190 PHE A C 1
ATOM 1492 O O . PHE A 1 190 ? 3.600 0.530 -13.536 1.00 87.25 190 PHE A O 1
ATOM 1499 N N . ILE A 1 191 ? 3.981 1.627 -11.626 1.00 85.38 191 ILE A N 1
ATOM 1500 C CA . ILE A 1 191 ? 5.328 2.064 -12.016 1.00 85.38 191 ILE A CA 1
ATOM 1501 C C . ILE A 1 191 ? 6.236 0.841 -12.182 1.00 85.38 191 ILE A C 1
ATOM 1503 O O . ILE A 1 191 ? 6.984 0.753 -13.156 1.00 85.38 191 ILE A O 1
ATOM 1507 N N . ASN A 1 192 ? 6.164 -0.127 -11.272 1.00 87.50 192 ASN A N 1
ATOM 1508 C CA . ASN A 1 192 ? 6.938 -1.355 -11.371 1.00 87.50 192 ASN A CA 1
ATOM 1509 C C . ASN A 1 192 ? 6.608 -2.146 -12.648 1.00 87.50 192 ASN A C 1
ATOM 1511 O O . ASN A 1 192 ? 7.536 -2.592 -13.329 1.00 87.50 192 ASN A O 1
ATOM 1515 N N . ASP A 1 193 ? 5.331 -2.248 -13.010 1.00 83.88 193 ASP A N 1
ATOM 1516 C CA . ASP A 1 193 ? 4.861 -2.882 -14.245 1.00 83.88 193 ASP A CA 1
ATOM 1517 C C . ASP A 1 193 ? 5.282 -2.099 -15.491 1.00 83.88 193 ASP A C 1
ATOM 1519 O O . ASP A 1 193 ? 5.718 -2.672 -16.490 1.00 83.88 193 ASP A O 1
ATOM 1523 N N . TYR A 1 194 ? 5.250 -0.768 -15.428 1.00 81.25 194 TYR A N 1
ATOM 1524 C CA . TYR A 1 194 ? 5.751 0.084 -16.501 1.00 81.25 194 TYR A CA 1
ATOM 1525 C C . TYR A 1 194 ? 7.232 -0.205 -16.793 1.00 81.25 194 TYR A C 1
ATOM 1527 O O . TYR A 1 194 ? 7.613 -0.361 -17.955 1.00 81.25 194 TYR A O 1
ATOM 1535 N N . TYR A 1 195 ? 8.074 -0.324 -15.758 1.00 79.88 195 TYR A N 1
ATOM 1536 C CA . TYR A 1 195 ? 9.499 -0.636 -15.926 1.00 79.88 195 TYR A CA 1
ATOM 1537 C C . TYR A 1 195 ? 9.787 -2.124 -16.163 1.00 79.88 195 TYR A C 1
ATOM 1539 O O . TYR A 1 195 ? 10.827 -2.443 -16.748 1.00 79.88 195 TYR A O 1
ATOM 1547 N N . SER A 1 196 ? 8.906 -3.043 -15.750 1.00 81.06 196 SER A N 1
ATOM 1548 C CA . SER A 1 196 ? 9.100 -4.487 -15.945 1.00 81.06 196 SER A CA 1
ATOM 1549 C C . SER A 1 196 ? 9.193 -4.836 -17.429 1.00 81.06 196 SER A C 1
ATOM 1551 O O . SER A 1 196 ? 10.129 -5.531 -17.813 1.00 81.06 196 SER A O 1
ATOM 1553 N N . VAL A 1 197 ? 8.358 -4.230 -18.278 1.00 74.75 197 VAL A N 1
ATOM 1554 C CA . VAL A 1 197 ? 8.383 -4.415 -19.740 1.00 74.75 197 VAL A CA 1
ATOM 1555 C C . VAL A 1 197 ? 9.751 -4.070 -20.340 1.00 74.75 197 VAL A C 1
ATOM 1557 O O . VAL A 1 197 ? 10.233 -4.751 -21.249 1.00 74.75 197 VAL A O 1
ATOM 1560 N N . PHE A 1 198 ? 10.406 -3.017 -19.844 1.00 73.69 198 PHE A N 1
ATOM 1561 C CA . PHE A 1 198 ? 11.750 -2.650 -20.297 1.00 73.69 198 PHE A CA 1
ATOM 1562 C C . PHE A 1 198 ? 12.811 -3.594 -19.731 1.00 73.69 198 PHE A C 1
ATOM 1564 O O . PHE A 1 198 ? 13.703 -4.017 -20.466 1.00 73.69 198 PHE A O 1
ATOM 1571 N N . ARG A 1 199 ? 12.701 -3.963 -18.448 1.00 77.00 199 ARG A N 1
ATOM 1572 C CA . ARG A 1 199 ? 13.623 -4.909 -17.805 1.00 77.00 199 ARG A CA 1
ATOM 1573 C C . ARG A 1 199 ? 13.571 -6.286 -18.450 1.00 77.00 199 ARG A C 1
ATOM 1575 O O . ARG A 1 199 ? 14.624 -6.869 -18.643 1.00 77.00 199 ARG A O 1
ATOM 1582 N N . GLU A 1 200 ? 12.402 -6.795 -18.822 1.00 74.44 200 GLU A N 1
ATOM 1583 C CA . GLU A 1 200 ? 12.265 -8.077 -19.518 1.00 74.44 200 GLU A CA 1
ATOM 1584 C C . GLU A 1 200 ? 12.975 -8.050 -20.871 1.00 74.44 200 GLU A C 1
ATOM 1586 O O . GLU A 1 200 ? 13.801 -8.920 -21.146 1.00 74.44 200 GLU A O 1
ATOM 1591 N N . LYS A 1 201 ? 12.742 -7.003 -21.672 1.00 70.25 201 LYS A N 1
ATOM 1592 C CA . LYS A 1 201 ? 13.428 -6.816 -22.960 1.00 70.25 201 LYS A CA 1
ATOM 1593 C C . LYS A 1 201 ? 14.946 -6.717 -22.798 1.00 70.25 201 LYS A C 1
ATOM 1595 O O . LYS A 1 201 ? 15.682 -7.326 -23.568 1.00 70.25 201 LYS A O 1
ATOM 1600 N N . LEU A 1 202 ? 15.420 -5.998 -21.781 1.00 69.75 202 LEU A N 1
ATOM 1601 C CA . LEU A 1 202 ? 16.852 -5.868 -21.487 1.00 69.75 202 LEU A CA 1
ATOM 1602 C C . LEU A 1 202 ? 17.457 -7.132 -20.869 1.00 69.75 202 LEU A C 1
ATOM 1604 O O . LEU A 1 202 ? 18.614 -7.436 -21.120 1.00 69.75 202 LEU A O 1
ATOM 1608 N N . ASN A 1 203 ? 16.695 -7.905 -20.099 1.00 69.50 203 ASN A N 1
ATOM 1609 C CA . ASN A 1 203 ? 17.166 -9.163 -19.527 1.00 69.50 203 ASN A CA 1
ATOM 1610 C C . ASN A 1 203 ? 17.292 -10.256 -20.593 1.00 69.50 203 ASN A C 1
ATOM 1612 O O . ASN A 1 203 ? 18.163 -11.112 -20.467 1.00 69.50 203 ASN A O 1
ATOM 1616 N N . VAL A 1 204 ? 16.478 -10.221 -21.657 1.00 67.50 204 VAL A N 1
ATOM 1617 C CA . VAL A 1 204 ? 16.707 -11.049 -22.855 1.00 67.50 204 VAL A CA 1
ATOM 1618 C C . VAL A 1 204 ? 18.063 -10.719 -23.488 1.00 67.50 204 VAL A C 1
ATOM 1620 O O . VAL A 1 204 ? 18.769 -11.637 -23.887 1.00 67.50 204 VAL A O 1
ATOM 1623 N N . LEU A 1 205 ? 18.455 -9.441 -23.487 1.00 59.34 205 LEU A N 1
ATOM 1624 C CA . LEU A 1 205 ? 19.750 -8.956 -23.985 1.00 59.34 205 LEU A CA 1
ATOM 1625 C C . LEU A 1 205 ? 20.935 -9.232 -23.038 1.00 59.34 205 LEU A C 1
ATOM 1627 O O . LEU A 1 205 ? 22.084 -9.064 -23.432 1.00 59.34 205 LEU A O 1
ATOM 1631 N N . SER A 1 206 ? 20.685 -9.593 -21.774 1.00 59.69 206 SER A N 1
ATOM 1632 C CA . SER A 1 206 ? 21.718 -9.616 -20.728 1.00 59.69 206 SER A CA 1
ATOM 1633 C C . SER A 1 206 ? 21.736 -10.897 -19.888 1.00 59.69 206 SER A C 1
ATOM 1635 O O . SER A 1 206 ? 22.171 -10.843 -18.733 1.00 59.69 206 SER A O 1
ATOM 1637 N N . ARG A 1 207 ? 21.206 -12.032 -20.371 1.00 55.41 207 ARG A N 1
ATOM 1638 C CA . ARG A 1 207 ? 21.252 -13.287 -19.594 1.00 55.41 207 ARG A CA 1
ATOM 1639 C C . ARG A 1 207 ? 22.716 -13.634 -19.304 1.00 55.41 207 ARG A C 1
ATOM 1641 O O . ARG A 1 207 ? 23.393 -14.096 -20.198 1.00 55.41 207 ARG A O 1
ATOM 1648 N N . ASN A 1 208 ? 23.156 -13.444 -18.057 1.00 53.12 208 ASN A N 1
ATOM 1649 C CA . ASN A 1 208 ? 24.500 -13.705 -17.512 1.00 53.12 208 ASN A CA 1
ATOM 1650 C C . ASN A 1 208 ? 25.591 -12.685 -17.887 1.00 53.12 208 ASN A C 1
ATOM 1652 O O . ASN A 1 208 ? 26.467 -12.971 -18.696 1.00 53.12 208 ASN A O 1
ATOM 1656 N N . VAL A 1 209 ? 25.601 -11.523 -17.226 1.00 50.22 209 VAL A N 1
ATOM 1657 C CA . VAL A 1 209 ? 26.700 -10.547 -17.328 1.00 50.22 209 VAL A CA 1
ATOM 1658 C C . VAL A 1 209 ? 27.332 -10.317 -15.954 1.00 50.22 209 VAL A C 1
ATOM 1660 O O . VAL A 1 209 ? 27.062 -9.323 -15.295 1.00 50.22 209 VAL A O 1
ATOM 1663 N N . ASP A 1 210 ? 28.184 -11.260 -15.556 1.00 51.84 210 ASP A N 1
ATOM 1664 C CA . ASP A 1 210 ? 29.332 -11.038 -14.659 1.00 51.84 210 ASP A CA 1
ATOM 1665 C C . ASP A 1 210 ? 30.631 -11.309 -15.455 1.00 51.84 210 ASP A C 1
ATOM 1667 O O . ASP A 1 210 ? 31.585 -11.913 -14.970 1.00 51.84 210 ASP A O 1
ATOM 1671 N N . PHE A 1 211 ? 30.648 -10.938 -16.741 1.00 55.12 211 PHE A N 1
ATOM 1672 C CA . PHE A 1 211 ? 31.746 -11.251 -17.657 1.00 55.12 211 PHE A CA 1
ATOM 1673 C C . PHE A 1 211 ? 32.686 -10.061 -17.853 1.00 55.12 211 PHE A C 1
ATOM 1675 O O . PHE A 1 211 ? 32.268 -8.944 -18.161 1.00 55.12 211 PHE A O 1
ATOM 1682 N N . ASN A 1 212 ? 33.988 -10.322 -17.742 1.00 57.91 212 ASN A N 1
ATOM 1683 C CA . ASN A 1 212 ? 35.025 -9.420 -18.225 1.00 57.91 212 ASN A CA 1
ATOM 1684 C C . ASN A 1 212 ? 35.044 -9.479 -19.761 1.00 57.91 212 ASN A C 1
ATOM 1686 O O . ASN A 1 212 ? 35.682 -10.352 -20.342 1.00 57.91 212 ASN A O 1
ATOM 1690 N N . PHE A 1 213 ? 34.325 -8.566 -20.422 1.00 58.00 213 PHE A N 1
ATOM 1691 C CA . PHE A 1 213 ? 34.109 -8.579 -21.879 1.00 58.00 213 PHE A CA 1
ATOM 1692 C C . PHE A 1 213 ? 35.388 -8.657 -22.724 1.00 58.00 213 PHE A C 1
ATOM 1694 O O . PHE A 1 213 ? 35.352 -9.215 -23.813 1.00 58.00 213 PHE A O 1
ATOM 1701 N N . LYS A 1 214 ? 36.523 -8.194 -22.182 1.00 58.81 214 LYS A N 1
ATOM 1702 C CA . LYS A 1 214 ? 37.834 -8.245 -22.845 1.00 58.81 214 LYS A CA 1
ATOM 1703 C C . LYS A 1 214 ? 38.369 -9.663 -23.084 1.00 58.81 214 LYS A C 1
ATOM 1705 O O . LYS A 1 214 ? 39.343 -9.814 -23.816 1.00 58.81 214 LYS A O 1
ATOM 1710 N N . GLU A 1 215 ? 37.793 -10.673 -22.434 1.00 61.22 215 GLU A N 1
ATOM 1711 C CA . GLU A 1 215 ? 38.241 -12.071 -22.494 1.00 61.22 215 GLU A CA 1
ATOM 1712 C C . GLU A 1 215 ? 37.228 -12.999 -23.188 1.00 61.22 215 GLU A C 1
ATOM 1714 O O . GLU A 1 215 ? 37.473 -14.199 -23.288 1.00 61.22 215 GLU A O 1
ATOM 1719 N N . VAL A 1 216 ? 36.106 -12.463 -23.681 1.00 64.75 216 VAL A N 1
ATOM 1720 C CA . VAL A 1 216 ? 34.995 -13.247 -24.247 1.00 64.75 216 VAL A CA 1
ATOM 1721 C C . VAL A 1 216 ? 35.133 -13.345 -25.767 1.00 64.75 216 VAL A C 1
ATOM 1723 O O . VAL A 1 216 ? 35.389 -12.353 -26.443 1.00 64.75 216 VAL A O 1
ATOM 1726 N N . SER A 1 217 ? 34.960 -14.532 -26.339 1.00 72.75 217 SER A N 1
ATOM 1727 C CA . SER A 1 217 ? 35.034 -14.735 -27.792 1.00 72.75 217 SER A CA 1
ATOM 1728 C C . SER A 1 217 ? 33.815 -14.161 -28.537 1.00 72.75 217 SER A C 1
ATOM 1730 O O . SER A 1 217 ? 32.741 -13.987 -27.965 1.00 72.75 217 SER A O 1
ATOM 1732 N N . GLU A 1 218 ? 33.941 -13.873 -29.842 1.00 68.19 218 GLU A N 1
ATOM 1733 C CA . GLU A 1 218 ? 32.816 -13.384 -30.671 1.00 68.19 218 GLU A CA 1
ATOM 1734 C C . GLU A 1 218 ? 31.606 -14.334 -30.633 1.00 68.19 218 GLU A C 1
ATOM 1736 O O . GLU A 1 218 ? 30.467 -13.877 -30.547 1.00 68.19 218 GLU A O 1
ATOM 1741 N N . ASP A 1 219 ? 31.846 -15.646 -30.649 1.00 71.81 219 ASP A N 1
ATOM 1742 C CA . ASP A 1 219 ? 30.786 -16.656 -30.619 1.00 71.81 219 ASP A CA 1
ATOM 1743 C C . ASP A 1 219 ? 30.056 -16.702 -29.271 1.00 71.81 219 ASP A C 1
ATOM 1745 O O . ASP A 1 219 ? 28.847 -16.927 -29.237 1.00 71.81 219 ASP A O 1
ATOM 1749 N N . GLU A 1 220 ? 30.746 -16.410 -28.168 1.00 65.75 220 GLU A N 1
ATOM 1750 C CA . GLU A 1 220 ? 30.114 -16.255 -26.857 1.00 65.75 220 GLU A CA 1
ATOM 1751 C C . GLU A 1 220 ? 29.292 -14.963 -26.787 1.00 65.75 220 GLU A C 1
ATOM 1753 O O . GLU A 1 220 ? 28.158 -14.997 -26.316 1.00 65.75 220 GLU A O 1
ATOM 1758 N N . LEU A 1 221 ? 29.791 -13.841 -27.327 1.00 65.12 221 LEU A N 1
ATOM 1759 C CA . LEU A 1 221 ? 29.039 -12.577 -27.370 1.00 65.12 221 LEU A CA 1
ATOM 1760 C C . LEU A 1 221 ? 27.729 -12.699 -28.168 1.00 65.12 221 LEU A C 1
ATOM 1762 O O . LEU A 1 221 ? 26.722 -12.089 -27.805 1.00 65.12 221 LEU A O 1
ATOM 1766 N N . ARG A 1 222 ? 27.719 -13.520 -29.225 1.00 66.81 222 ARG A N 1
ATOM 1767 C CA . ARG A 1 222 ? 26.531 -13.786 -30.052 1.00 66.81 222 ARG A CA 1
ATOM 1768 C C . ARG A 1 222 ? 25.387 -14.441 -29.282 1.00 66.81 222 ARG A C 1
ATOM 1770 O O . ARG A 1 222 ? 24.235 -14.199 -29.618 1.00 66.81 222 ARG A O 1
ATOM 1777 N N . LEU A 1 223 ? 25.671 -15.214 -28.233 1.00 63.53 223 LEU A N 1
ATOM 1778 C CA . LEU A 1 223 ? 24.637 -15.878 -27.425 1.00 63.53 223 LEU A CA 1
ATOM 1779 C C . LEU A 1 223 ? 23.771 -14.893 -26.625 1.00 63.53 223 LEU A C 1
ATOM 1781 O O . LEU A 1 223 ? 22.685 -15.257 -26.175 1.00 63.53 223 LEU A O 1
ATOM 1785 N N . PHE A 1 224 ? 24.240 -13.656 -26.452 1.00 61.66 224 PHE A N 1
ATOM 1786 C CA . PHE A 1 224 ? 23.577 -12.630 -25.644 1.00 61.66 224 PHE A CA 1
ATOM 1787 C C . PHE A 1 224 ? 22.824 -11.591 -26.483 1.00 61.66 224 PHE A C 1
ATOM 1789 O O . PHE A 1 224 ? 22.152 -10.721 -25.933 1.00 61.66 224 PHE A O 1
ATOM 1796 N N . ILE A 1 225 ? 22.911 -11.667 -27.813 1.00 64.19 225 ILE A N 1
ATOM 1797 C CA . ILE A 1 225 ? 22.323 -10.679 -28.720 1.00 64.19 225 ILE A CA 1
ATOM 1798 C C . ILE A 1 225 ? 21.162 -11.332 -29.481 1.00 64.19 225 ILE A C 1
ATOM 1800 O O . ILE A 1 225 ? 21.357 -12.380 -30.094 1.00 64.19 225 ILE A O 1
ATOM 1804 N N . PRO A 1 226 ? 19.958 -10.729 -29.482 1.00 65.12 226 PRO A N 1
ATOM 1805 C CA . PRO A 1 226 ? 18.826 -11.198 -30.264 1.00 65.12 226 PRO A CA 1
ATOM 1806 C C . PRO A 1 226 ? 19.195 -11.430 -31.728 1.00 65.12 226 PRO A C 1
ATOM 1808 O O . PRO A 1 226 ? 19.862 -10.604 -32.354 1.00 65.12 226 PRO A O 1
ATOM 1811 N N . GLU A 1 227 ? 18.713 -12.539 -32.285 1.00 66.88 227 GLU A N 1
ATOM 1812 C CA . GLU A 1 227 ? 19.021 -12.977 -33.651 1.00 66.88 227 GLU A CA 1
ATOM 1813 C C . GLU A 1 227 ? 18.679 -11.906 -34.701 1.00 66.88 227 GLU A C 1
ATOM 1815 O O . GLU A 1 227 ? 19.438 -11.663 -35.637 1.00 66.88 227 GLU A O 1
ATOM 1820 N N . GLU A 1 228 ? 17.585 -11.176 -34.487 1.00 68.06 228 GLU A N 1
ATOM 1821 C CA . GLU A 1 228 ? 17.174 -10.027 -35.299 1.00 68.06 228 GLU A CA 1
ATOM 1822 C C . GLU A 1 228 ? 18.229 -8.908 -35.369 1.00 68.06 228 GLU A C 1
ATOM 1824 O O . GLU A 1 228 ? 18.422 -8.317 -36.432 1.00 68.06 228 GLU A O 1
ATOM 1829 N N . TRP A 1 229 ? 18.960 -8.649 -34.281 1.00 67.88 229 TRP A N 1
ATOM 1830 C CA . TRP A 1 229 ? 20.030 -7.647 -34.243 1.00 67.88 229 TRP A CA 1
ATOM 1831 C C . TRP A 1 229 ? 21.345 -8.208 -34.774 1.00 67.88 229 TRP A C 1
ATOM 1833 O O . TRP A 1 229 ? 22.080 -7.485 -35.445 1.00 67.88 229 TRP A O 1
ATOM 1843 N N . LEU A 1 230 ? 21.628 -9.494 -34.535 1.00 70.50 230 LEU A N 1
ATOM 1844 C CA . LEU A 1 230 ? 22.781 -10.179 -35.126 1.00 70.50 230 LEU A CA 1
ATOM 1845 C C . LEU A 1 230 ? 22.745 -10.085 -36.651 1.00 70.50 230 LEU A C 1
ATOM 1847 O O . LEU A 1 230 ? 23.722 -9.656 -37.259 1.00 70.50 230 LEU A O 1
ATOM 1851 N N . LEU A 1 231 ? 21.596 -10.383 -37.260 1.00 75.06 231 LEU A N 1
ATOM 1852 C CA . LEU A 1 231 ? 21.404 -10.298 -38.708 1.00 75.06 231 LEU A CA 1
ATOM 1853 C C . LEU A 1 231 ? 21.631 -8.882 -39.255 1.00 75.06 231 LEU A C 1
ATOM 1855 O O . LEU A 1 231 ? 22.075 -8.721 -40.392 1.00 75.06 231 LEU A O 1
ATOM 1859 N N . GLU A 1 232 ? 21.316 -7.849 -38.477 1.00 73.94 232 GLU A N 1
ATOM 1860 C CA . GLU A 1 232 ? 21.501 -6.457 -38.885 1.00 73.94 232 GLU A CA 1
ATOM 1861 C C . GLU A 1 232 ? 22.959 -6.001 -38.716 1.00 73.94 232 GLU A C 1
ATOM 1863 O O . GLU A 1 232 ? 23.541 -5.421 -39.637 1.00 73.94 232 GLU A O 1
ATOM 1868 N N . ILE A 1 233 ? 23.595 -6.363 -37.598 1.00 70.81 233 ILE A N 1
ATOM 1869 C CA . ILE A 1 233 ? 25.021 -6.122 -37.341 1.00 70.81 233 ILE A CA 1
ATOM 1870 C C . ILE A 1 233 ? 25.876 -6.832 -38.395 1.00 70.81 233 ILE A C 1
ATOM 1872 O O . ILE A 1 233 ? 26.819 -6.239 -38.919 1.00 70.81 233 ILE A O 1
ATOM 1876 N N . GLU A 1 234 ? 25.531 -8.063 -38.767 1.00 76.12 234 GLU A N 1
ATOM 1877 C CA . GLU A 1 234 ? 26.246 -8.841 -39.780 1.00 76.12 234 GLU A CA 1
ATOM 1878 C C . GLU A 1 234 ? 26.111 -8.273 -41.193 1.00 76.12 234 GLU A C 1
ATOM 1880 O O . GLU A 1 234 ? 27.055 -8.375 -41.977 1.00 76.12 234 GLU A O 1
ATOM 1885 N N . LYS A 1 235 ? 24.976 -7.640 -41.513 1.00 78.88 235 LYS A N 1
ATOM 1886 C CA . LYS A 1 235 ? 24.771 -6.949 -42.796 1.00 78.88 235 LYS A CA 1
ATOM 1887 C C . LYS A 1 235 ? 25.563 -5.650 -42.893 1.00 78.88 235 LYS A C 1
ATOM 1889 O O . LYS A 1 235 ? 25.977 -5.271 -43.988 1.00 78.88 235 LYS A O 1
ATOM 1894 N N . GLU A 1 236 ? 25.743 -4.944 -41.778 1.00 71.62 236 GLU A N 1
ATOM 1895 C CA . GLU A 1 236 ? 26.297 -3.587 -41.783 1.00 71.62 236 GLU A CA 1
ATOM 1896 C C . GLU A 1 236 ? 27.760 -3.483 -41.325 1.00 71.62 236 GLU A C 1
ATOM 1898 O O . GLU A 1 236 ? 28.383 -2.432 -41.523 1.00 71.62 236 GLU A O 1
ATOM 1903 N N . THR A 1 237 ? 28.326 -4.550 -40.754 1.00 75.06 237 THR A N 1
ATOM 1904 C CA . THR A 1 237 ? 29.638 -4.519 -40.088 1.00 75.06 237 THR A CA 1
ATOM 1905 C C . THR A 1 237 ? 30.617 -5.493 -40.733 1.00 75.06 237 THR A C 1
ATOM 1907 O O . THR A 1 237 ? 30.308 -6.662 -40.965 1.00 75.06 237 THR A O 1
ATOM 1910 N N . LYS A 1 238 ? 31.839 -5.023 -41.003 1.00 80.81 238 LYS A N 1
ATOM 1911 C CA . LYS A 1 238 ? 32.931 -5.888 -41.463 1.00 80.81 238 LYS A CA 1
ATOM 1912 C C . LYS A 1 238 ? 33.320 -6.884 -40.372 1.00 80.81 238 LYS A C 1
ATOM 1914 O O . LYS A 1 238 ? 33.281 -6.538 -39.197 1.00 80.81 238 LYS A O 1
ATOM 1919 N N . GLN A 1 239 ? 33.761 -8.081 -40.766 1.00 72.00 239 GLN A N 1
ATOM 1920 C CA . GLN A 1 239 ? 34.128 -9.161 -39.838 1.00 72.00 239 GLN A CA 1
ATOM 1921 C C . GLN A 1 239 ? 35.142 -8.718 -38.767 1.00 72.00 239 GLN A C 1
ATOM 1923 O O . GLN A 1 239 ? 34.978 -9.040 -37.600 1.00 72.00 239 GLN A O 1
ATOM 1928 N N . GLU A 1 240 ? 36.132 -7.911 -39.152 1.00 72.12 240 GLU A N 1
ATOM 1929 C CA . GLU A 1 240 ? 37.186 -7.374 -38.273 1.00 72.12 240 GLU A CA 1
ATOM 1930 C C . GLU A 1 240 ? 36.694 -6.404 -37.179 1.00 72.12 240 GLU A C 1
ATOM 1932 O O . GLU A 1 240 ? 37.393 -6.188 -36.189 1.00 72.12 240 GLU A O 1
ATOM 1937 N N . ASP A 1 241 ? 35.485 -5.853 -37.322 1.00 78.81 241 ASP A N 1
ATOM 1938 C CA . ASP A 1 241 ? 34.907 -4.876 -36.392 1.00 78.81 241 ASP A CA 1
ATOM 1939 C C . ASP A 1 241 ? 33.769 -5.458 -35.529 1.00 78.81 241 ASP A C 1
ATOM 1941 O O . ASP A 1 241 ? 33.338 -4.809 -34.574 1.00 78.81 241 ASP A O 1
ATOM 1945 N N . LYS A 1 242 ? 33.280 -6.673 -35.826 1.00 74.44 242 LYS A N 1
ATOM 1946 C CA . LYS A 1 242 ? 32.090 -7.262 -35.179 1.00 74.44 242 LYS A CA 1
ATOM 1947 C C . LYS A 1 242 ? 32.239 -7.401 -33.669 1.00 74.44 242 LYS A C 1
ATOM 1949 O O . LYS A 1 242 ? 31.364 -6.954 -32.934 1.00 74.44 242 LYS A O 1
ATOM 1954 N N . HIS A 1 243 ? 33.372 -7.931 -33.213 1.00 75.00 243 HIS A N 1
ATOM 1955 C CA . HIS A 1 243 ? 33.661 -8.101 -31.790 1.00 75.00 243 HIS A CA 1
ATOM 1956 C C . HIS A 1 243 ? 33.548 -6.775 -31.009 1.00 75.00 243 HIS A C 1
ATOM 1958 O O . HIS A 1 243 ? 32.819 -6.702 -30.025 1.00 75.00 243 HIS A O 1
ATOM 1964 N N . LYS A 1 244 ? 34.141 -5.684 -31.520 1.00 78.06 244 LYS A N 1
ATOM 1965 C CA . LYS A 1 244 ? 34.043 -4.346 -30.901 1.00 78.06 244 LYS A CA 1
ATOM 1966 C C . LYS A 1 244 ? 32.615 -3.798 -30.888 1.00 78.06 244 LYS A C 1
ATOM 1968 O O . LYS A 1 244 ? 32.225 -3.100 -29.955 1.00 78.06 244 LYS A O 1
ATOM 1973 N N . VAL A 1 245 ? 31.835 -4.076 -31.935 1.00 76.69 245 VAL A N 1
ATOM 1974 C CA . VAL A 1 245 ? 30.424 -3.666 -32.003 1.00 76.69 245 VAL A CA 1
ATOM 1975 C C . VAL A 1 245 ? 29.591 -4.416 -30.965 1.00 76.69 245 VAL A C 1
ATOM 1977 O O . VAL A 1 245 ? 28.767 -3.792 -30.296 1.00 76.69 245 VAL A O 1
ATOM 1980 N N . PHE A 1 246 ? 29.836 -5.714 -30.784 1.00 73.69 246 PHE A N 1
ATOM 1981 C CA . PHE A 1 246 ? 29.165 -6.526 -29.772 1.00 73.69 246 PHE A CA 1
ATOM 1982 C C . PHE A 1 246 ? 29.520 -6.095 -28.342 1.00 73.69 246 PHE A C 1
ATOM 1984 O O . PHE A 1 246 ? 28.609 -5.881 -27.541 1.00 73.69 246 PHE A O 1
ATOM 1991 N N . GLU A 1 247 ? 30.801 -5.863 -28.038 1.00 74.62 247 GLU A N 1
ATOM 1992 C CA . GLU A 1 247 ? 31.233 -5.323 -26.737 1.00 74.62 247 GLU A CA 1
ATOM 1993 C C . GLU A 1 247 ? 30.545 -3.984 -26.419 1.00 74.62 247 GLU A C 1
ATOM 1995 O O . GLU A 1 247 ? 29.984 -3.799 -25.337 1.00 74.62 247 GLU A O 1
ATOM 2000 N N . GLN A 1 248 ? 30.532 -3.048 -27.377 1.00 78.00 248 GLN A N 1
ATOM 2001 C CA . GLN A 1 248 ? 29.912 -1.737 -27.183 1.00 78.00 248 GLN A CA 1
ATOM 2002 C C . GLN A 1 248 ? 28.393 -1.839 -26.988 1.00 78.00 248 GLN A C 1
ATOM 2004 O O . GLN A 1 248 ? 27.826 -1.093 -26.188 1.00 78.00 248 GLN A O 1
ATOM 2009 N N . LEU A 1 249 ? 27.720 -2.740 -27.708 1.00 74.12 249 LEU A N 1
ATOM 2010 C CA . LEU A 1 249 ? 26.281 -2.966 -27.575 1.00 74.12 249 LEU A CA 1
ATOM 2011 C C . LEU A 1 249 ? 25.916 -3.485 -26.179 1.00 74.12 249 LEU A C 1
ATOM 2013 O O . LEU A 1 249 ? 24.963 -2.988 -25.573 1.00 74.12 249 LEU A O 1
ATOM 2017 N N . LEU A 1 250 ? 26.683 -4.440 -25.653 1.00 74.44 250 LEU A N 1
ATOM 2018 C CA . LEU A 1 250 ? 26.472 -4.998 -24.316 1.00 74.44 250 LEU A CA 1
ATOM 2019 C C . LEU A 1 250 ? 26.749 -3.956 -23.228 1.00 74.44 250 LEU A C 1
ATOM 2021 O O . LEU A 1 250 ? 25.925 -3.785 -22.329 1.00 74.44 250 LEU A O 1
ATOM 2025 N N . LEU A 1 251 ? 27.831 -3.178 -23.362 1.00 76.38 251 LEU A N 1
ATOM 2026 C CA . LEU A 1 251 ? 28.127 -2.066 -22.454 1.00 76.38 251 LEU A CA 1
ATOM 2027 C C . LEU A 1 251 ? 26.990 -1.033 -22.438 1.00 76.38 251 LEU A C 1
ATOM 2029 O O . LEU A 1 251 ? 26.534 -0.625 -21.372 1.00 76.38 251 LEU A O 1
ATOM 2033 N N . ASN A 1 252 ? 26.485 -0.641 -23.611 1.00 75.06 252 ASN A N 1
ATOM 2034 C CA . ASN A 1 252 ? 25.361 0.292 -23.704 1.00 75.06 252 ASN A CA 1
ATOM 2035 C C . ASN A 1 252 ? 24.088 -0.287 -23.073 1.00 75.06 252 ASN A C 1
ATOM 2037 O O . ASN A 1 252 ? 23.363 0.431 -22.390 1.00 75.06 252 ASN A O 1
ATOM 2041 N N . THR A 1 253 ? 23.821 -1.578 -23.283 1.00 74.19 253 THR A N 1
ATOM 2042 C CA . THR A 1 253 ? 22.666 -2.275 -22.696 1.00 74.19 253 THR A CA 1
ATOM 2043 C C . THR A 1 253 ? 22.733 -2.254 -21.170 1.00 74.19 253 THR A C 1
ATOM 2045 O O . THR A 1 253 ? 21.733 -1.946 -20.519 1.00 74.19 253 THR A O 1
ATOM 2048 N N . GLN A 1 254 ? 23.912 -2.504 -20.595 1.00 76.94 254 GLN A N 1
ATOM 2049 C CA . GLN A 1 254 ? 24.133 -2.436 -19.150 1.00 76.94 254 GLN A CA 1
ATOM 2050 C C . GLN A 1 254 ? 23.921 -1.015 -18.606 1.00 76.94 254 GLN A C 1
ATOM 2052 O O . GLN A 1 254 ? 23.185 -0.834 -17.638 1.00 76.94 254 GLN A O 1
ATOM 2057 N N . VAL A 1 255 ? 24.475 0.004 -19.271 1.00 77.44 255 VAL A N 1
ATOM 2058 C CA . VAL A 1 255 ? 24.273 1.416 -18.895 1.00 77.44 255 VAL A CA 1
ATOM 2059 C C . VAL A 1 255 ? 22.788 1.795 -18.935 1.00 77.44 255 VAL A C 1
ATOM 2061 O O . VAL A 1 255 ? 22.291 2.460 -18.027 1.00 77.44 255 VAL A O 1
ATOM 2064 N N . ILE A 1 256 ? 22.045 1.341 -19.950 1.00 75.38 256 ILE A N 1
ATOM 2065 C CA . ILE A 1 256 ? 20.595 1.573 -20.054 1.00 75.38 256 ILE A CA 1
ATOM 2066 C C . ILE A 1 256 ? 19.846 0.878 -18.908 1.00 75.38 256 ILE A C 1
ATOM 2068 O O . ILE A 1 256 ? 18.937 1.468 -18.325 1.00 75.38 256 ILE A O 1
ATOM 2072 N N . LYS A 1 257 ? 20.226 -0.354 -18.553 1.00 79.81 257 LYS A N 1
ATOM 2073 C CA . LYS A 1 257 ? 19.627 -1.104 -17.440 1.00 79.81 257 LYS A CA 1
ATOM 2074 C C . LYS A 1 257 ? 19.813 -0.381 -16.106 1.00 79.81 257 LYS A C 1
ATOM 2076 O O . LYS A 1 257 ? 18.851 -0.237 -15.353 1.00 79.81 257 LYS A O 1
ATOM 2081 N N . GLU A 1 258 ? 21.022 0.099 -15.834 1.00 80.56 258 GLU A N 1
ATOM 2082 C CA . GLU A 1 258 ? 21.336 0.871 -14.628 1.00 80.56 258 GLU A CA 1
ATOM 2083 C C . GLU A 1 258 ? 20.575 2.198 -14.589 1.00 80.56 258 GLU A C 1
ATOM 2085 O O . GLU A 1 258 ? 19.980 2.530 -13.562 1.00 80.56 258 GLU A O 1
ATOM 2090 N N . ALA A 1 259 ? 20.512 2.918 -15.713 1.00 79.19 259 ALA A N 1
ATOM 2091 C CA . ALA A 1 259 ? 19.761 4.166 -15.821 1.00 79.19 259 ALA A CA 1
ATOM 2092 C C . ALA A 1 259 ? 18.257 3.963 -15.570 1.00 79.19 259 ALA A C 1
ATOM 2094 O O . ALA A 1 259 ? 17.657 4.713 -14.802 1.00 79.19 259 ALA A O 1
ATOM 2095 N N . LEU A 1 260 ? 17.649 2.922 -16.150 1.00 80.19 260 LEU A N 1
ATOM 2096 C CA . LEU A 1 260 ? 16.236 2.598 -15.921 1.00 80.19 260 LEU A CA 1
ATOM 2097 C C . LEU A 1 260 ? 15.966 2.184 -14.475 1.00 80.19 260 LEU A C 1
ATOM 2099 O O . LEU A 1 260 ? 14.950 2.578 -13.907 1.00 80.19 260 LEU A O 1
ATOM 2103 N N . GLN A 1 261 ? 16.868 1.414 -13.862 1.00 84.00 261 GLN A N 1
ATOM 2104 C CA . GLN A 1 261 ? 16.739 1.055 -12.454 1.00 84.00 261 GLN A CA 1
ATOM 2105 C C . GLN A 1 261 ? 16.841 2.296 -11.559 1.00 84.00 261 GLN A C 1
ATOM 2107 O O . GLN A 1 261 ? 16.036 2.446 -10.643 1.00 84.00 261 GLN A O 1
ATOM 2112 N N . ALA A 1 262 ? 17.785 3.203 -11.826 1.00 84.75 262 ALA A N 1
ATOM 2113 C CA . ALA A 1 262 ? 17.905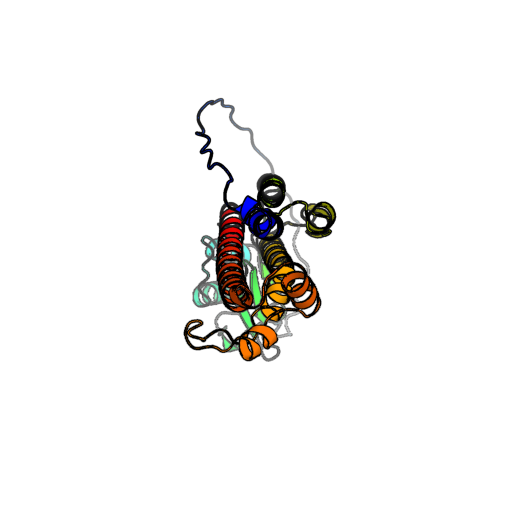 4.462 -11.095 1.00 84.75 262 ALA A CA 1
ATOM 2114 C C . ALA A 1 262 ? 16.639 5.319 -11.242 1.00 84.75 262 ALA A C 1
ATOM 2116 O O . ALA A 1 262 ? 16.112 5.807 -10.243 1.00 84.75 262 ALA A O 1
ATOM 2117 N N . GLN A 1 263 ? 16.102 5.419 -12.459 1.00 84.19 263 GLN A N 1
ATOM 2118 C CA . GLN A 1 263 ? 14.879 6.161 -12.745 1.00 84.19 263 GLN A CA 1
ATOM 2119 C C . GLN A 1 263 ? 13.652 5.563 -12.041 1.00 84.19 263 GLN A C 1
ATOM 2121 O O . GLN A 1 263 ? 12.865 6.301 -11.451 1.00 84.19 263 GLN A O 1
ATOM 2126 N N . TYR A 1 264 ? 13.505 4.234 -12.038 1.00 86.75 264 TYR A N 1
ATOM 2127 C CA . TYR A 1 264 ? 12.464 3.538 -11.277 1.00 86.75 264 TYR A CA 1
ATOM 2128 C C . TYR A 1 264 ? 12.531 3.885 -9.781 1.00 86.75 264 TYR A C 1
ATOM 2130 O O . TYR A 1 264 ? 11.517 4.228 -9.167 1.00 86.75 264 TYR A O 1
ATOM 2138 N N . GLN A 1 265 ? 13.731 3.839 -9.195 1.00 88.94 265 GLN A N 1
ATOM 2139 C CA . GLN A 1 265 ? 13.938 4.157 -7.780 1.00 88.94 265 GLN A CA 1
ATOM 2140 C C . GLN A 1 265 ? 13.645 5.630 -7.471 1.00 88.94 265 GLN A C 1
ATOM 2142 O O . GLN A 1 265 ? 13.043 5.936 -6.444 1.00 88.94 265 GLN A O 1
ATOM 2147 N N . GLU A 1 266 ? 14.056 6.548 -8.346 1.00 89.62 266 GLU A N 1
ATOM 2148 C CA . GLU A 1 266 ? 13.767 7.977 -8.214 1.00 89.62 266 GLU A CA 1
ATOM 2149 C C . GLU A 1 266 ? 12.261 8.249 -8.269 1.00 89.62 266 GLU A C 1
ATOM 2151 O O . GLU A 1 266 ? 11.723 8.887 -7.367 1.00 89.62 266 GLU A O 1
ATOM 2156 N N . GLN A 1 267 ? 11.562 7.703 -9.265 1.00 88.50 267 GLN A N 1
ATOM 2157 C CA . GLN A 1 267 ? 10.121 7.901 -9.431 1.00 88.50 267 GLN A CA 1
ATOM 2158 C C . GLN A 1 267 ? 9.318 7.289 -8.280 1.00 88.50 267 GLN A C 1
ATOM 2160 O O . GLN A 1 267 ? 8.383 7.917 -7.790 1.00 88.50 267 GLN A O 1
ATOM 2165 N N . THR A 1 268 ? 9.718 6.115 -7.786 1.00 89.94 268 THR A N 1
ATOM 2166 C CA . THR A 1 268 ? 9.101 5.499 -6.601 1.00 89.94 268 THR A CA 1
ATOM 2167 C C . THR A 1 268 ? 9.244 6.403 -5.372 1.00 89.94 268 THR A C 1
ATOM 2169 O O . THR A 1 268 ? 8.271 6.636 -4.657 1.00 89.94 268 THR A O 1
ATOM 2172 N N . LYS A 1 269 ? 10.428 6.995 -5.158 1.00 92.44 269 LYS A N 1
ATOM 2173 C CA . LYS A 1 269 ? 10.663 7.954 -4.063 1.00 92.44 269 LYS A CA 1
ATOM 2174 C C . LYS A 1 269 ? 9.874 9.251 -4.230 1.00 92.44 269 LYS A C 1
ATOM 2176 O O . LYS A 1 269 ? 9.432 9.830 -3.240 1.00 92.44 269 LYS A O 1
ATOM 2181 N N . GLU A 1 270 ? 9.712 9.737 -5.457 1.00 91.00 270 GLU A N 1
ATOM 2182 C CA . GLU A 1 270 ? 8.895 10.920 -5.740 1.00 91.00 270 GLU A CA 1
ATOM 2183 C C . GLU A 1 270 ? 7.410 10.658 -5.440 1.00 91.00 270 GLU A C 1
ATOM 2185 O O . GLU A 1 270 ? 6.783 11.504 -4.801 1.00 91.00 270 GLU A O 1
ATOM 2190 N N . VAL A 1 271 ? 6.878 9.475 -5.780 1.00 91.56 271 VAL A N 1
ATOM 2191 C CA . VAL A 1 271 ? 5.522 9.049 -5.379 1.00 91.56 271 VAL A CA 1
ATOM 2192 C C . VAL A 1 271 ? 5.397 8.976 -3.860 1.00 91.56 271 VAL A C 1
ATOM 2194 O O . VAL A 1 271 ? 4.469 9.549 -3.294 1.00 91.56 271 VAL A O 1
ATOM 2197 N N . GLU A 1 272 ? 6.349 8.346 -3.169 1.00 92.38 272 GLU A N 1
ATOM 2198 C CA . GLU A 1 272 ? 6.343 8.315 -1.702 1.00 92.38 272 GLU A CA 1
ATOM 2199 C C . GLU A 1 272 ? 6.322 9.723 -1.111 1.00 92.38 272 GLU A C 1
ATOM 2201 O O . GLU A 1 272 ? 5.537 10.016 -0.210 1.00 92.38 272 GLU A O 1
ATOM 2206 N N . LYS A 1 273 ? 7.168 10.619 -1.624 1.00 92.50 273 LYS A N 1
ATOM 2207 C CA . LYS A 1 273 ? 7.225 12.008 -1.171 1.00 92.50 273 LYS A CA 1
ATOM 2208 C C . LYS A 1 273 ? 5.896 12.721 -1.393 1.00 92.50 273 LYS A C 1
ATOM 2210 O O . LYS A 1 273 ? 5.459 13.429 -0.490 1.00 92.50 273 LYS A O 1
ATOM 2215 N N . LEU A 1 274 ? 5.281 12.527 -2.557 1.00 92.00 274 LEU A N 1
ATOM 2216 C CA . LEU A 1 274 ? 4.012 13.136 -2.923 1.00 92.00 274 LEU A CA 1
ATOM 2217 C C . LEU A 1 274 ? 2.918 12.756 -1.912 1.00 92.00 274 LEU A C 1
ATOM 2219 O O . LEU A 1 274 ? 2.338 13.628 -1.268 1.00 92.00 274 LEU A O 1
ATOM 2223 N N . PHE A 1 275 ? 2.730 11.460 -1.670 1.00 92.75 275 PHE A N 1
ATOM 2224 C CA . PHE A 1 275 ? 1.705 10.958 -0.751 1.00 92.75 275 PHE A CA 1
ATOM 2225 C C . PHE A 1 275 ? 2.011 11.243 0.723 1.00 92.75 275 PHE A C 1
ATOM 2227 O O . PHE A 1 275 ? 1.104 11.528 1.504 1.00 92.75 275 PHE A O 1
ATOM 2234 N N . ASN A 1 276 ? 3.286 11.245 1.119 1.00 88.69 276 ASN A N 1
ATOM 2235 C CA . ASN A 1 276 ? 3.692 11.546 2.493 1.00 88.69 276 ASN A CA 1
ATOM 2236 C C . ASN A 1 276 ? 3.347 12.975 2.934 1.00 88.69 276 ASN A C 1
ATOM 2238 O O . ASN A 1 276 ? 3.330 13.234 4.134 1.00 88.69 276 ASN A O 1
ATOM 2242 N N . THR A 1 277 ? 3.097 13.906 2.008 1.00 85.19 277 THR A N 1
ATOM 2243 C CA . THR A 1 277 ? 2.619 15.248 2.381 1.00 85.19 277 THR A CA 1
ATOM 2244 C C . THR A 1 277 ? 1.184 15.240 2.903 1.00 85.19 277 THR A C 1
ATOM 2246 O O . THR A 1 277 ? 0.858 16.069 3.745 1.00 85.19 277 THR A O 1
ATOM 2249 N N . THR A 1 278 ? 0.361 14.295 2.444 1.00 85.50 278 THR A N 1
ATOM 2250 C CA . THR A 1 278 ? -1.050 14.148 2.833 1.00 85.50 278 THR A CA 1
ATOM 2251 C C . THR A 1 278 ? -1.245 13.085 3.917 1.00 85.50 278 THR A C 1
ATOM 2253 O O . THR A 1 278 ? -2.143 13.196 4.745 1.00 85.50 278 THR A O 1
ATOM 2256 N N . LEU A 1 279 ? -0.404 12.046 3.937 1.00 84.25 279 LEU A N 1
ATOM 2257 C CA . LEU A 1 279 ? -0.507 10.946 4.904 1.00 84.25 279 LEU A CA 1
ATOM 2258 C C . LEU A 1 279 ? 0.059 11.284 6.296 1.00 84.25 279 LEU A C 1
ATOM 2260 O O . LEU A 1 279 ? -0.346 10.667 7.285 1.00 84.25 279 LEU A O 1
ATOM 2264 N N . LYS A 1 280 ? 0.985 12.245 6.397 1.00 78.56 280 LYS A N 1
ATOM 2265 C CA . LYS A 1 280 ? 1.515 12.724 7.685 1.00 78.56 280 LYS A CA 1
ATOM 2266 C C . LYS A 1 280 ? 0.478 13.577 8.402 1.00 78.56 280 LYS A C 1
ATOM 2268 O O . LYS A 1 280 ? 0.049 13.140 9.490 1.00 78.56 280 LYS A O 1
#

Foldseek 3Di:
DVVVVVVCVVLCVLVVLVDDDDDDDDDDDDDDDDDDDDDDDDDDDDDDDDDPPDLDAAEQQPDDPVLVVQQVVQCPPVDHDLVSNLVSQCVPPQCVVPDPVQFPDQDRDLQKGKTAGDPPHSHHHYIDMDFAWFDPVLLVVLLVVVLVLCVPQPDPPDPPPSVVLSVVLPSVPRTGSNSLSVSLVSVLVVLVVSLVVVVVVLCLLPVDPPDPLVPDDLVRLVNNDPPVVVVVCVVPDDPVCSSVSSVVVNVSSVVSVVVSVVSSVVSNVVSVVSSVVRSD

Radius of gyration: 29.67 Å; chains: 1; bounding box: 72×56×76 Å